Protein AF-D8M237-F1 (afdb_monomer_lite)

InterPro domains:
  IPR051292 Alpha-1,3-xylosyltransferase/Beta-1,3-glucuronyltransferase [PTHR12270] (54-197)

Sequence (224 aa):
MRLKLRDQFYNASHFSDSAIYCDGCDLPRGLKHVRTVQNYKNGLLIRKFVGNEEVEYTDTPWFPSNDQKFDVTAIATAFGYNRLFALRQFMYRYQGPIVLVIYATSTQEVHLVRYISTHFIPKRVTILFYLVSRYLKSSTVFPINRLRNLAIRNIRTTHFLILDMDLRLSLNTYKEVLSLPQFLYQSNRSAVILPVFFYKGKQILAHCSSTESCSYLYAMFNRL

pLDDT: mean 90.94, std 9.03, range [34.09, 98.69]

Foldseek 3Di:
DLVVLLCVLVPQFDDQPDPPAGAFDWDPPPPFADDADLDDDVQKDKWKDQWLDTDDDDLAFDADDPPFDAAEEEEEEEEALQLSSLRSQVCSQAVAAYEYEYEYESVRRVSVSVSSRTTGHHRSYMYMYTYGYPPDPCSPPDPVVVSRVVSNRPDPHNYYDYDYSLDRHHSCNRVVVSVDDPCQSVDPPHDDDDDGDDDPVVVLVVQDDDSSSSSSCVVVPVPD

Radius of gyration: 18.17 Å; chains: 1; bounding box: 51×41×48 Å

Secondary structure (DSSP, 8-state):
-HHHHHHHHH-----SS-SSS-TTPBPPTTS--PPP----GGGEEEEEEETTEEE----------TTPPP-EEEEEEEESSTTGGGHHHHHHH--S-EEEEEEEEGGGHHHHHHHHHHB---TTEEEEEEEE-TTSGGGGS--HHHHHHHHHHT--SSEEEEEETT----TTHHHHHHTS-HHHHS-TT-----------HHHHHTT-SSHHHHHHTHHHH---

Structure (mmCIF, N/CA/C/O backbone):
data_AF-D8M237-F1
#
_entry.id   AF-D8M237-F1
#
loop_
_atom_site.group_PDB
_atom_site.id
_atom_site.type_symbol
_atom_site.label_atom_id
_atom_site.label_alt_id
_atom_site.label_comp_id
_atom_site.label_asym_id
_atom_site.label_entity_id
_atom_site.label_seq_id
_atom_site.pdbx_PDB_ins_code
_atom_site.Cartn_x
_atom_site.Cartn_y
_atom_site.Cartn_z
_atom_site.occupancy
_atom_site.B_iso_or_equiv
_atom_site.auth_seq_id
_atom_site.auth_comp_id
_atom_site.auth_asym_id
_atom_site.auth_atom_id
_atom_site.pdbx_PDB_model_num
ATOM 1 N N . MET A 1 1 ? 26.934 -11.818 9.674 1.00 65.94 1 MET A N 1
ATOM 2 C CA . MET A 1 1 ? 26.056 -10.751 10.219 1.00 65.94 1 MET A CA 1
ATOM 3 C C . MET A 1 1 ? 25.026 -10.250 9.200 1.00 65.94 1 MET A C 1
ATOM 5 O O . MET A 1 1 ? 23.846 -10.407 9.468 1.00 65.94 1 MET A O 1
ATOM 9 N N . ARG A 1 2 ? 25.425 -9.721 8.027 1.00 71.81 2 ARG A N 1
ATOM 10 C CA . ARG A 1 2 ? 24.486 -9.207 6.998 1.00 71.81 2 ARG A CA 1
ATOM 11 C C . ARG A 1 2 ? 23.440 -10.224 6.509 1.00 71.81 2 ARG A C 1
ATOM 13 O O . ARG A 1 2 ? 22.270 -9.874 6.441 1.00 71.81 2 ARG A O 1
ATOM 20 N N . LEU A 1 3 ? 23.842 -11.471 6.237 1.00 75.62 3 LEU A N 1
ATOM 21 C CA . LEU A 1 3 ? 22.917 -12.549 5.842 1.00 75.62 3 LEU A CA 1
ATOM 22 C C . LEU A 1 3 ? 21.847 -12.799 6.914 1.00 75.62 3 LEU A C 1
ATOM 24 O O . LEU A 1 3 ? 20.666 -12.714 6.625 1.00 75.62 3 LEU A O 1
ATOM 28 N N . LYS A 1 4 ? 22.256 -12.930 8.181 1.00 82.25 4 LYS A N 1
ATOM 29 C CA . LYS A 1 4 ? 21.341 -13.119 9.317 1.00 82.25 4 LYS A CA 1
ATOM 30 C C . LYS A 1 4 ? 20.286 -12.009 9.443 1.00 82.25 4 LYS A C 1
ATOM 32 O O . LYS A 1 4 ? 19.143 -12.294 9.769 1.00 82.25 4 LYS A O 1
ATOM 37 N N . LEU A 1 5 ? 20.653 -10.750 9.199 1.00 83.38 5 LEU A N 1
ATOM 38 C CA . LEU A 1 5 ? 19.714 -9.618 9.257 1.00 83.38 5 LEU A CA 1
ATOM 39 C C . LEU A 1 5 ? 18.738 -9.617 8.085 1.00 83.38 5 LEU A C 1
ATOM 41 O O . LEU A 1 5 ? 17.565 -9.303 8.259 1.00 83.38 5 LEU A O 1
ATOM 45 N N . ARG A 1 6 ? 19.229 -9.970 6.894 1.00 86.06 6 ARG A N 1
ATOM 46 C CA . ARG A 1 6 ? 18.388 -10.186 5.718 1.00 86.06 6 ARG A CA 1
ATOM 47 C C . ARG A 1 6 ? 17.384 -11.306 5.985 1.00 86.06 6 ARG A C 1
ATOM 49 O O . ARG A 1 6 ? 16.203 -11.130 5.716 1.00 86.06 6 ARG A O 1
ATOM 56 N N . ASP A 1 7 ? 17.827 -12.412 6.569 1.00 85.38 7 ASP A N 1
ATOM 57 C CA . ASP A 1 7 ? 16.942 -13.527 6.902 1.00 85.38 7 ASP A CA 1
ATOM 58 C C . ASP A 1 7 ? 15.905 -13.103 7.947 1.00 85.38 7 ASP A C 1
ATOM 60 O O . ASP A 1 7 ? 14.719 -13.335 7.757 1.00 85.38 7 ASP A O 1
ATOM 64 N N . GLN A 1 8 ? 16.308 -12.379 8.998 1.00 85.19 8 GLN A N 1
ATOM 65 C CA . GLN A 1 8 ? 15.377 -11.801 9.980 1.00 85.19 8 GLN A CA 1
ATOM 66 C C . GLN A 1 8 ? 14.354 -10.853 9.345 1.00 85.19 8 GLN A C 1
ATOM 68 O O . GLN A 1 8 ? 13.190 -10.832 9.740 1.00 85.19 8 GLN A O 1
ATOM 73 N N . PHE A 1 9 ? 14.782 -10.068 8.361 1.00 87.69 9 PHE A N 1
ATOM 74 C CA . PHE A 1 9 ? 13.908 -9.173 7.625 1.00 87.69 9 PHE A CA 1
ATOM 75 C C . PHE A 1 9 ? 12.885 -9.928 6.774 1.00 87.69 9 PHE A C 1
ATOM 77 O O . PHE A 1 9 ? 11.730 -9.520 6.690 1.00 87.69 9 PHE A O 1
ATOM 84 N N . TYR A 1 10 ? 13.276 -11.023 6.135 1.00 86.75 10 TYR A N 1
ATOM 85 C CA . TYR A 1 10 ? 12.342 -11.795 5.323 1.00 86.75 10 TYR A CA 1
ATOM 86 C C . TYR A 1 10 ? 11.547 -12.815 6.136 1.00 86.75 10 TYR A C 1
ATOM 88 O O . TYR A 1 10 ? 10.484 -13.217 5.689 1.00 86.75 10 TYR A O 1
ATOM 96 N N . ASN A 1 11 ? 11.966 -13.170 7.349 1.00 87.44 11 ASN A N 1
ATOM 97 C CA . ASN A 1 11 ? 11.279 -14.143 8.202 1.00 87.44 11 ASN A CA 1
ATOM 98 C C . ASN A 1 11 ? 10.155 -13.531 9.065 1.00 87.44 11 ASN A C 1
ATOM 100 O O . ASN A 1 11 ? 9.944 -13.925 10.210 1.00 87.44 11 ASN A O 1
ATOM 104 N N . ALA A 1 12 ? 9.448 -12.534 8.533 1.00 87.06 12 ALA A N 1
ATOM 105 C CA . ALA A 1 12 ? 8.243 -11.989 9.146 1.00 87.06 12 ALA A CA 1
ATOM 106 C C . ALA A 1 12 ? 7.016 -12.720 8.604 1.00 87.06 12 ALA A C 1
ATOM 108 O O . ALA A 1 12 ? 6.799 -12.738 7.394 1.00 87.06 12 ALA A O 1
ATOM 109 N N . SER A 1 13 ? 6.211 -13.307 9.482 1.00 91.69 13 SER A N 1
ATOM 110 C CA . SER A 1 13 ? 5.054 -14.102 9.074 1.00 91.69 13 SER A CA 1
ATOM 111 C C . SER A 1 13 ? 3.841 -13.715 9.903 1.00 91.69 13 SER A C 1
ATOM 113 O O . SER A 1 13 ? 3.865 -13.773 11.129 1.00 91.69 13 SER A O 1
ATOM 115 N N . HIS A 1 14 ? 2.784 -13.310 9.213 1.00 94.44 14 HIS A N 1
ATOM 116 C CA . HIS A 1 14 ? 1.448 -13.125 9.759 1.00 94.44 14 HIS A CA 1
ATOM 117 C C . HIS A 1 14 ? 0.471 -13.806 8.805 1.00 94.44 14 HIS A C 1
ATOM 119 O O . HIS A 1 14 ? 0.728 -13.849 7.605 1.00 94.44 14 HIS A O 1
ATOM 125 N N . PHE A 1 15 ? -0.598 -14.374 9.341 1.00 95.62 15 PHE A N 1
ATOM 126 C CA . PHE A 1 15 ? -1.567 -15.175 8.605 1.00 95.62 15 PHE A CA 1
ATOM 127 C C . PHE A 1 15 ? -2.935 -14.555 8.856 1.00 95.62 15 PHE A C 1
ATOM 129 O O . PHE A 1 15 ? -3.508 -14.761 9.925 1.00 95.62 15 PHE A O 1
ATOM 136 N N . SER A 1 16 ? -3.400 -13.720 7.927 1.00 94.00 16 SER A N 1
ATOM 137 C CA . SER A 1 16 ? -4.625 -12.942 8.142 1.00 94.00 16 SER A CA 1
ATOM 138 C C . SER A 1 16 ? -5.887 -13.620 7.602 1.00 94.00 16 SER A C 1
ATOM 140 O O . SER A 1 16 ? -6.910 -13.621 8.281 1.00 94.00 16 SER A O 1
ATOM 142 N N . ASP A 1 17 ? -5.827 -14.227 6.416 1.00 92.25 17 ASP A N 1
ATOM 143 C CA . ASP A 1 17 ? -6.973 -14.863 5.744 1.00 92.25 17 ASP A CA 1
ATOM 144 C C . ASP A 1 17 ? -6.677 -16.277 5.202 1.00 92.25 17 ASP A C 1
ATOM 146 O O . ASP A 1 17 ? -7.536 -16.902 4.578 1.00 92.25 17 ASP A O 1
ATOM 150 N N . SER A 1 18 ? -5.482 -16.813 5.462 1.00 89.75 18 SER A N 1
ATOM 151 C CA . SER A 1 18 ? -5.077 -18.178 5.111 1.00 89.75 18 SER A CA 1
ATOM 152 C C . SER A 1 18 ? -4.294 -18.818 6.251 1.00 89.75 18 SER A C 1
ATOM 154 O O . SER A 1 18 ? -3.451 -18.169 6.855 1.00 89.75 18 SER A O 1
ATOM 156 N N . ALA A 1 19 ? -4.511 -20.110 6.503 1.00 87.81 19 ALA A N 1
ATOM 157 C CA . ALA A 1 19 ? -3.685 -20.899 7.422 1.00 87.81 19 ALA A CA 1
ATOM 158 C C . ALA A 1 19 ? -2.418 -21.480 6.758 1.00 87.81 19 ALA A C 1
ATOM 160 O O . ALA A 1 19 ? -1.579 -22.064 7.437 1.00 87.81 19 ALA A O 1
ATOM 161 N N . ILE A 1 20 ? -2.294 -21.358 5.431 1.00 91.38 20 ILE A N 1
ATOM 162 C CA . ILE A 1 20 ? -1.251 -22.023 4.633 1.00 91.38 20 ILE A CA 1
ATOM 163 C C . ILE A 1 20 ? -0.198 -21.016 4.175 1.00 91.38 20 ILE A C 1
ATOM 165 O O . ILE A 1 20 ? 1.000 -21.282 4.261 1.00 91.38 20 ILE A O 1
ATOM 169 N N . TYR A 1 21 ? -0.635 -19.851 3.694 1.00 93.69 21 TYR A N 1
ATOM 170 C CA . TYR A 1 21 ? 0.254 -18.833 3.148 1.00 93.69 21 TYR A CA 1
ATOM 171 C C . TYR A 1 21 ? 0.242 -17.592 4.032 1.00 93.69 21 TYR A C 1
ATOM 173 O O . TYR A 1 21 ? -0.811 -17.019 4.292 1.00 93.69 21 TYR A O 1
ATOM 181 N N . CYS A 1 22 ? 1.421 -17.174 4.489 1.00 95.25 22 CYS A N 1
ATOM 182 C CA . CYS A 1 22 ? 1.562 -15.925 5.222 1.00 95.25 22 CYS A CA 1
ATOM 183 C C . CYS A 1 22 ? 1.457 -14.711 4.295 1.00 95.25 22 CYS A C 1
ATOM 185 O O . CYS A 1 22 ? 1.824 -14.764 3.119 1.00 95.25 22 CYS A O 1
ATOM 187 N N . ASP A 1 23 ? 1.002 -13.593 4.850 1.00 96.25 23 ASP A N 1
ATOM 188 C CA . ASP A 1 23 ? 0.890 -12.304 4.181 1.00 96.25 23 ASP A CA 1
ATOM 189 C C . ASP A 1 23 ? 2.239 -11.902 3.550 1.00 96.25 23 ASP A C 1
ATOM 191 O O . ASP A 1 23 ? 3.241 -11.694 4.240 1.00 96.25 23 ASP A O 1
ATOM 195 N N . GLY A 1 24 ? 2.272 -11.769 2.224 1.00 94.88 24 GLY A N 1
ATOM 196 C CA . GLY A 1 24 ? 3.455 -11.385 1.450 1.00 94.88 24 GLY A CA 1
ATOM 197 C C . GLY A 1 24 ? 4.489 -12.482 1.250 1.00 94.88 24 GLY A C 1
ATOM 198 O O . GLY A 1 24 ? 5.606 -12.171 0.838 1.00 94.88 24 GLY A O 1
ATOM 199 N N . CYS A 1 25 ? 4.163 -13.733 1.562 1.00 95.00 25 CYS A N 1
ATOM 200 C CA . CYS A 1 25 ? 5.038 -14.875 1.327 1.00 95.00 25 CYS A CA 1
ATOM 201 C C . CYS A 1 25 ? 4.932 -15.385 -0.110 1.00 95.00 25 CYS A C 1
ATOM 203 O O . CYS A 1 25 ? 3.909 -15.199 -0.770 1.00 95.00 25 CYS A O 1
ATOM 205 N N . ASP A 1 26 ? 5.994 -16.035 -0.584 1.00 94.25 26 ASP A N 1
ATOM 206 C CA . ASP A 1 26 ? 6.026 -16.622 -1.919 1.00 94.25 26 ASP A CA 1
ATOM 207 C C . ASP A 1 26 ? 4.957 -17.713 -2.073 1.00 94.25 26 ASP A C 1
ATOM 209 O O . ASP A 1 26 ? 4.735 -18.540 -1.185 1.00 94.25 26 ASP A O 1
ATOM 213 N N . LEU A 1 27 ? 4.321 -17.730 -3.238 1.00 93.94 27 LEU A N 1
ATOM 214 C CA . LEU A 1 27 ? 3.407 -18.772 -3.677 1.00 93.94 27 LEU A CA 1
ATOM 215 C C . LEU A 1 27 ? 4.137 -19.773 -4.581 1.00 93.94 27 LEU A C 1
ATOM 217 O O . LEU A 1 27 ? 5.040 -19.389 -5.333 1.00 93.94 27 LEU A O 1
ATOM 221 N N . PRO A 1 28 ? 3.717 -21.052 -4.578 1.00 91.19 28 PRO A N 1
ATOM 222 C CA . PRO A 1 28 ? 4.161 -22.016 -5.574 1.00 91.19 28 PRO A CA 1
ATOM 223 C C . PRO A 1 28 ? 4.009 -21.488 -7.007 1.00 91.19 28 PRO A C 1
ATOM 225 O O . PRO A 1 28 ? 3.035 -20.813 -7.359 1.00 91.19 28 PRO A O 1
ATOM 228 N N . ARG A 1 29 ? 4.995 -21.804 -7.852 1.00 86.19 29 ARG A N 1
ATOM 229 C CA . ARG A 1 29 ? 5.011 -21.360 -9.251 1.00 86.19 29 ARG A CA 1
ATOM 230 C C . ARG A 1 29 ? 3.790 -21.898 -9.998 1.00 86.19 29 ARG A C 1
ATOM 232 O O . ARG A 1 29 ? 3.435 -23.060 -9.851 1.00 86.19 29 ARG A O 1
ATOM 239 N N . GLY A 1 30 ? 3.197 -21.057 -10.843 1.00 80.88 30 GLY A N 1
ATOM 240 C CA . GLY A 1 30 ? 2.101 -21.447 -11.735 1.00 80.88 30 GLY A CA 1
ATOM 241 C C . GLY A 1 30 ? 0.702 -21.404 -11.115 1.00 80.88 30 GLY A C 1
ATOM 242 O O . GLY A 1 30 ? -0.263 -21.566 -11.850 1.00 80.88 30 GLY A O 1
ATOM 243 N N . LEU A 1 31 ? 0.563 -21.117 -9.814 1.00 84.69 31 LEU A N 1
ATOM 244 C CA . LEU A 1 31 ? -0.755 -20.990 -9.176 1.00 84.69 31 LEU A CA 1
ATOM 245 C C . LEU A 1 31 ? -1.572 -19.801 -9.690 1.00 84.69 31 LEU A C 1
ATOM 247 O O . LEU A 1 31 ? -2.799 -19.828 -9.646 1.00 84.69 31 LEU A O 1
ATOM 251 N N . LYS A 1 32 ? -0.897 -18.729 -10.113 1.00 84.50 32 LYS A N 1
ATOM 252 C CA . LYS A 1 32 ? -1.522 -17.478 -10.547 1.00 84.50 32 LYS A CA 1
ATOM 253 C C . LYS A 1 32 ? -0.809 -16.953 -11.779 1.00 84.50 32 LYS A C 1
ATOM 255 O O . LYS A 1 32 ? 0.419 -17.009 -11.872 1.00 84.50 32 LYS A O 1
ATOM 260 N N . HIS A 1 33 ? -1.586 -16.417 -12.710 1.00 85.81 33 HIS A N 1
ATOM 261 C CA . HIS A 1 33 ? -1.060 -15.801 -13.917 1.00 85.81 33 HIS A CA 1
ATOM 262 C C . HIS A 1 33 ? -1.823 -14.515 -14.218 1.00 85.81 33 HIS A C 1
ATOM 264 O O . HIS A 1 33 ? -2.835 -14.515 -14.915 1.00 85.81 33 HIS A O 1
ATOM 270 N N . VAL A 1 34 ? -1.320 -13.408 -13.679 1.00 91.12 34 VAL A N 1
ATOM 271 C CA . VAL A 1 34 ? -1.772 -12.073 -14.064 1.00 91.12 34 VAL A CA 1
ATOM 272 C C . VAL A 1 34 ? -0.977 -11.658 -15.306 1.00 91.12 34 VAL A C 1
ATOM 274 O O . VAL A 1 34 ? 0.229 -11.894 -15.388 1.00 91.12 34 VAL A O 1
ATOM 277 N N . ARG A 1 35 ? -1.643 -11.068 -16.301 1.00 92.50 35 ARG A N 1
ATOM 278 C CA . ARG A 1 35 ? -1.002 -10.604 -17.543 1.00 92.50 35 ARG A CA 1
ATOM 279 C C . ARG A 1 35 ? -0.743 -9.103 -17.505 1.00 92.50 35 ARG A C 1
ATOM 281 O O . ARG A 1 35 ? -1.405 -8.367 -16.772 1.00 92.50 35 ARG A O 1
ATOM 288 N N . THR A 1 36 ? 0.236 -8.660 -18.284 1.00 91.69 36 THR A N 1
ATOM 289 C CA . THR A 1 36 ? 0.487 -7.236 -18.531 1.00 91.69 36 THR A CA 1
ATOM 290 C C . THR A 1 36 ? -0.465 -6.700 -19.597 1.00 91.69 36 THR A C 1
ATOM 292 O O . THR A 1 36 ? -0.916 -7.442 -20.472 1.00 91.69 36 THR A O 1
ATOM 295 N N . VAL A 1 37 ? -0.750 -5.404 -19.542 1.00 89.31 37 VAL A N 1
ATOM 296 C CA . VAL A 1 37 ? -1.540 -4.679 -20.536 1.00 89.31 37 VAL A CA 1
ATOM 297 C C . VAL A 1 37 ? -0.611 -3.670 -21.198 1.00 89.31 37 VAL A C 1
ATOM 299 O O . VAL A 1 37 ? -0.219 -2.698 -20.586 1.00 89.31 37 VAL A O 1
ATOM 302 N N . GLN A 1 38 ? -0.210 -3.855 -22.453 1.00 71.06 38 GLN A N 1
ATOM 303 C CA . GLN A 1 38 ? 0.803 -2.950 -23.027 1.00 71.06 38 GLN A CA 1
ATOM 304 C C . GLN A 1 38 ? 0.230 -1.637 -23.589 1.00 71.06 38 GLN A C 1
ATOM 306 O O . GLN A 1 38 ? 0.955 -0.649 -23.700 1.00 71.06 38 GLN A O 1
ATOM 311 N N . ASN A 1 39 ? -1.072 -1.594 -23.894 1.00 81.44 39 ASN A N 1
ATOM 312 C CA . ASN A 1 39 ? -1.716 -0.459 -24.558 1.00 81.44 39 ASN A CA 1
ATOM 313 C C . ASN A 1 39 ? -2.699 0.258 -23.623 1.00 81.44 39 ASN A C 1
ATOM 315 O O . ASN A 1 39 ? -3.848 -0.152 -23.470 1.00 81.44 39 ASN A O 1
ATOM 319 N N . TYR A 1 40 ? -2.248 1.353 -23.007 1.00 89.25 40 TYR A N 1
ATOM 320 C CA . TYR A 1 40 ? -3.075 2.175 -22.119 1.00 89.25 40 TYR A CA 1
ATOM 321 C C . TYR A 1 40 ? -3.884 3.195 -22.919 1.00 89.25 40 TYR A C 1
ATOM 323 O O . TYR A 1 40 ? -3.315 4.090 -23.550 1.00 89.25 40 TYR A O 1
ATOM 331 N N . LYS A 1 41 ? -5.216 3.108 -22.861 1.00 83.31 41 LYS A N 1
ATOM 332 C CA . LYS A 1 41 ? -6.106 4.118 -23.449 1.00 83.31 41 LYS A CA 1
ATOM 333 C C . LYS A 1 41 ? -5.793 5.486 -22.826 1.00 83.31 41 LYS A C 1
ATOM 335 O O . LYS A 1 41 ? -5.737 5.612 -21.608 1.00 83.31 41 LYS A O 1
ATOM 340 N N . ASN A 1 42 ? -5.536 6.503 -23.651 1.00 86.38 42 ASN A N 1
ATOM 341 C CA . ASN A 1 42 ? -5.105 7.845 -23.215 1.00 86.38 42 ASN A CA 1
ATOM 342 C C . ASN A 1 42 ? -3.794 7.871 -22.393 1.00 86.38 42 ASN A C 1
ATOM 344 O O . ASN A 1 42 ? -3.502 8.851 -21.710 1.00 86.38 42 ASN A O 1
ATOM 348 N N . GLY A 1 43 ? -2.994 6.800 -22.449 1.00 91.75 43 GLY A N 1
ATOM 349 C CA . GLY A 1 43 ? -1.699 6.692 -21.780 1.00 91.75 43 GLY A CA 1
ATOM 350 C C . GLY A 1 43 ? -1.745 6.530 -20.253 1.00 91.75 43 GLY A C 1
ATOM 351 O O . GLY A 1 43 ? -0.693 6.629 -19.621 1.00 91.75 43 GLY A O 1
ATOM 352 N N . LEU A 1 44 ? -2.910 6.239 -19.667 1.00 93.31 44 LEU A N 1
ATOM 353 C CA . LEU A 1 44 ? -3.076 5.896 -18.250 1.00 93.31 44 LEU A CA 1
ATOM 354 C C . LEU A 1 44 ? -3.905 4.614 -18.117 1.00 93.31 44 LEU A C 1
ATOM 356 O O . LEU A 1 44 ? -4.947 4.479 -18.752 1.00 93.31 44 LEU A O 1
ATOM 360 N N . LEU A 1 45 ? -3.471 3.703 -17.253 1.00 95.38 45 LEU A N 1
ATOM 361 C CA . LEU A 1 45 ? -4.238 2.535 -16.836 1.00 95.38 45 LEU A CA 1
ATOM 362 C C . LEU A 1 45 ? -4.228 2.446 -15.309 1.00 95.38 45 LEU A C 1
ATOM 364 O O . LEU A 1 45 ? -3.168 2.510 -14.689 1.00 95.38 45 LEU A O 1
ATOM 368 N N . ILE A 1 46 ? -5.405 2.278 -14.708 1.00 96.38 46 ILE A N 1
ATOM 369 C CA . ILE A 1 46 ? -5.535 1.959 -13.286 1.00 96.38 46 ILE A CA 1
ATOM 370 C C . ILE A 1 46 ? -6.028 0.522 -13.171 1.00 96.38 46 ILE A C 1
ATOM 372 O O . ILE A 1 46 ? -7.080 0.189 -13.711 1.00 96.38 46 ILE A O 1
ATOM 376 N N . ARG A 1 47 ? -5.264 -0.317 -12.472 1.00 97.19 47 ARG A N 1
ATOM 377 C CA . ARG A 1 47 ? -5.647 -1.698 -12.144 1.00 97.19 47 ARG A CA 1
ATOM 378 C C . ARG A 1 47 ? -5.831 -1.805 -10.644 1.00 97.19 47 ARG A C 1
ATOM 380 O O . ARG A 1 47 ? -5.031 -1.231 -9.903 1.00 97.19 47 ARG A O 1
ATOM 387 N N . LYS A 1 48 ? -6.855 -2.521 -10.193 1.00 98.19 48 LYS A N 1
ATOM 388 C CA . LYS A 1 48 ? -7.160 -2.689 -8.772 1.00 98.19 48 LYS A CA 1
ATOM 389 C C . LYS A 1 48 ? -7.122 -4.166 -8.413 1.00 98.19 48 LYS A C 1
ATOM 391 O O . LYS A 1 48 ? -7.729 -4.989 -9.084 1.00 98.19 48 LYS A O 1
ATOM 396 N N . PHE A 1 49 ? -6.437 -4.473 -7.324 1.00 98.25 49 PHE A N 1
ATOM 397 C CA . PHE A 1 49 ? -6.352 -5.806 -6.753 1.00 98.25 49 PHE A CA 1
ATOM 398 C C . PHE A 1 49 ? -6.860 -5.754 -5.319 1.00 98.25 49 PHE A C 1
ATOM 400 O O . PHE A 1 49 ? -6.446 -4.875 -4.561 1.00 98.25 49 PHE A O 1
ATOM 407 N N . VAL A 1 50 ? -7.750 -6.669 -4.950 1.00 97.88 50 VAL A N 1
ATOM 408 C CA . VAL A 1 50 ? -8.171 -6.891 -3.560 1.00 97.88 50 VAL A CA 1
ATOM 409 C C . VAL A 1 50 ? -7.691 -8.282 -3.180 1.00 97.88 50 VAL A C 1
ATOM 411 O O . VAL A 1 50 ? -8.110 -9.281 -3.764 1.00 97.88 50 VAL A O 1
ATOM 414 N N . GLY A 1 51 ? -6.730 -8.349 -2.263 1.00 96.50 51 GLY A N 1
ATOM 415 C CA . GLY A 1 51 ? -5.898 -9.536 -2.137 1.00 96.50 51 GLY A CA 1
ATOM 416 C C . GLY A 1 51 ? -5.186 -9.851 -3.455 1.00 96.50 51 GLY A C 1
ATOM 417 O O . GLY A 1 51 ? -4.611 -8.975 -4.103 1.00 96.50 51 GLY A O 1
ATOM 418 N N . ASN A 1 52 ? -5.231 -11.114 -3.868 1.00 94.44 52 ASN A N 1
ATOM 419 C CA . ASN A 1 52 ? -4.681 -11.560 -5.149 1.00 94.44 52 ASN A CA 1
ATOM 420 C C . ASN A 1 52 ? -5.677 -11.523 -6.320 1.00 94.44 52 ASN A C 1
ATOM 422 O O . ASN A 1 52 ? -5.330 -11.994 -7.404 1.00 94.44 52 ASN A O 1
ATOM 426 N N . GLU A 1 53 ? -6.891 -11.017 -6.121 1.00 95.81 53 GLU A N 1
ATOM 427 C CA . GLU A 1 53 ? -7.913 -10.957 -7.165 1.00 95.81 53 GLU A CA 1
ATOM 428 C C . GLU A 1 53 ? -7.894 -9.585 -7.837 1.00 95.81 53 GLU A C 1
ATOM 430 O O . GLU A 1 53 ? -7.954 -8.554 -7.165 1.00 95.81 53 GLU A O 1
ATOM 435 N N . GLU A 1 54 ? -7.793 -9.567 -9.167 1.00 97.25 54 GLU A N 1
ATOM 436 C CA . GLU A 1 54 ? -7.993 -8.347 -9.946 1.00 97.25 54 GLU A CA 1
ATOM 437 C C . GLU A 1 54 ? -9.488 -8.050 -10.026 1.00 97.25 54 GLU A C 1
ATOM 439 O O . GLU A 1 54 ? -10.280 -8.901 -10.428 1.00 97.25 54 GLU A O 1
ATOM 444 N N . VAL A 1 55 ? -9.867 -6.838 -9.640 1.00 96.69 55 VAL A N 1
ATOM 445 C CA . VAL A 1 55 ? -11.251 -6.365 -9.653 1.00 96.69 55 VAL A CA 1
ATOM 446 C C . VAL A 1 55 ? -11.347 -5.098 -10.489 1.00 96.69 55 VAL A C 1
ATOM 448 O O . VAL A 1 55 ? -10.371 -4.358 -10.647 1.00 96.69 55 VAL A O 1
ATOM 451 N N . GLU A 1 56 ? -12.536 -4.822 -11.014 1.00 95.38 56 GLU A N 1
ATOM 452 C CA . GLU A 1 56 ? -12.769 -3.598 -11.772 1.00 95.38 56 GLU A CA 1
ATOM 453 C C . GLU A 1 56 ? -12.504 -2.354 -10.906 1.00 95.38 56 GLU A C 1
ATOM 455 O O . GLU A 1 56 ? -12.923 -2.257 -9.746 1.00 95.38 56 GLU A O 1
ATOM 460 N N . TYR A 1 57 ? -11.778 -1.388 -11.472 1.00 94.81 57 TYR A N 1
ATOM 461 C CA . TYR A 1 57 ? -11.610 -0.079 -10.857 1.00 94.81 57 TYR A CA 1
ATOM 462 C C . TYR A 1 57 ? -12.735 0.855 -11.301 1.00 94.81 57 TYR A C 1
ATOM 464 O O . TYR A 1 57 ? -12.871 1.171 -12.479 1.00 94.81 57 TYR A O 1
ATOM 472 N N . THR A 1 58 ? -13.470 1.369 -10.321 1.00 93.12 58 THR A N 1
ATOM 473 C CA . THR A 1 58 ? -14.459 2.434 -10.491 1.00 93.12 58 THR A CA 1
ATOM 474 C C . THR A 1 58 ? -14.032 3.654 -9.680 1.00 93.12 58 THR A C 1
ATOM 476 O O . THR A 1 58 ? -13.624 3.501 -8.526 1.00 93.12 58 THR A O 1
ATOM 479 N N . ASP A 1 59 ? -14.197 4.866 -10.215 1.00 89.38 59 ASP A N 1
ATOM 480 C CA . ASP A 1 59 ? -13.904 6.115 -9.485 1.00 89.38 59 ASP A CA 1
ATOM 481 C C . ASP A 1 59 ? -15.051 6.566 -8.559 1.00 89.38 59 ASP A C 1
ATOM 483 O O . ASP A 1 59 ? -15.262 7.751 -8.307 1.00 89.38 59 ASP A O 1
ATOM 487 N N . THR A 1 60 ? -15.818 5.606 -8.044 1.00 89.69 60 THR A N 1
ATOM 488 C CA . THR A 1 60 ? -16.916 5.867 -7.116 1.00 89.69 60 THR A CA 1
ATOM 489 C C . THR A 1 60 ? -16.371 5.873 -5.686 1.00 89.69 60 THR A C 1
ATOM 491 O O . THR A 1 60 ? -15.909 4.828 -5.209 1.00 89.69 60 THR A O 1
ATOM 494 N N . PRO A 1 61 ? -16.391 7.023 -4.983 1.00 86.38 61 PRO A N 1
ATOM 495 C CA . PRO A 1 61 ? -15.980 7.072 -3.589 1.00 86.38 61 PRO A CA 1
ATOM 496 C C . PRO A 1 61 ? -16.956 6.267 -2.730 1.00 86.38 61 PRO A C 1
ATOM 498 O O . PRO A 1 61 ? -18.157 6.225 -2.991 1.00 86.38 61 PRO A O 1
ATOM 501 N N . TRP A 1 62 ? -16.428 5.643 -1.684 1.00 93.12 62 TRP A N 1
ATOM 502 C CA . TRP A 1 62 ? -17.232 5.018 -0.642 1.00 93.12 62 TRP A CA 1
ATOM 503 C C . TRP A 1 62 ? -17.147 5.866 0.617 1.00 93.12 62 TRP A C 1
ATOM 505 O O . TRP A 1 62 ? -16.068 6.347 0.967 1.00 93.12 62 TRP A O 1
ATOM 515 N N . PHE A 1 63 ? -18.278 6.010 1.294 1.00 92.19 63 PHE A N 1
ATOM 516 C CA . PHE A 1 63 ? -18.370 6.680 2.579 1.00 92.19 63 PHE A CA 1
ATOM 517 C C . PHE A 1 63 ? -18.935 5.691 3.603 1.00 92.19 63 PHE A C 1
ATOM 519 O O . PHE A 1 63 ? -19.865 4.953 3.264 1.00 92.19 63 PHE A O 1
ATOM 526 N N . PRO A 1 64 ? -18.378 5.643 4.824 1.00 93.25 64 PRO A N 1
ATOM 527 C CA . PRO A 1 64 ? -18.903 4.794 5.884 1.00 93.25 64 PRO A CA 1
ATOM 528 C C . PRO A 1 64 ? -20.318 5.234 6.270 1.00 93.25 64 PRO A C 1
ATOM 530 O O . PRO A 1 64 ? -20.625 6.427 6.275 1.00 93.25 64 PRO A O 1
ATOM 533 N N . SER A 1 65 ? -21.170 4.276 6.626 1.00 92.69 65 SER A N 1
ATOM 534 C CA . SER A 1 65 ? -22.438 4.566 7.291 1.00 92.69 65 SER A CA 1
ATOM 535 C C . SER A 1 65 ? -22.200 5.013 8.740 1.00 92.69 65 SER A C 1
ATOM 537 O O . SER A 1 65 ? -21.128 4.793 9.307 1.00 92.69 65 SER A O 1
ATOM 539 N N . ASN A 1 66 ? -23.200 5.642 9.363 1.00 86.75 66 ASN A N 1
ATOM 540 C CA . ASN A 1 66 ? -23.081 6.151 10.737 1.00 86.75 66 ASN A CA 1
ATOM 541 C C . ASN A 1 66 ? -22.886 5.037 11.785 1.00 86.75 66 ASN A C 1
ATOM 543 O O . ASN A 1 66 ? -22.345 5.294 12.856 1.00 86.75 66 ASN A O 1
ATOM 547 N N . ASP A 1 67 ? -23.325 3.815 11.486 1.00 91.38 67 ASP A N 1
ATOM 548 C CA . ASP A 1 67 ? -23.186 2.615 12.318 1.00 91.38 67 ASP A CA 1
ATOM 549 C C . ASP A 1 67 ? -21.891 1.829 12.041 1.00 91.38 67 ASP A C 1
ATOM 551 O O . ASP A 1 67 ? -21.595 0.854 12.735 1.00 91.38 67 ASP A O 1
ATOM 555 N N . GLN A 1 68 ? -21.090 2.254 11.056 1.00 93.75 68 GLN A N 1
ATOM 556 C CA . GLN A 1 68 ? -19.826 1.605 10.737 1.00 93.75 68 GLN A CA 1
ATOM 557 C C . GLN A 1 68 ? -18.891 1.644 11.952 1.00 93.75 68 GLN A C 1
ATOM 559 O O . GLN A 1 68 ? -18.542 2.704 12.477 1.00 93.75 68 GLN A O 1
ATOM 564 N N . LYS A 1 69 ? -18.419 0.466 12.369 1.00 95.25 69 LYS A N 1
ATOM 565 C CA . LYS A 1 69 ? -17.465 0.338 13.474 1.00 95.25 69 LYS A CA 1
ATOM 566 C C . LYS A 1 69 ? -16.184 1.134 13.189 1.00 95.25 69 LYS A C 1
ATOM 568 O O . LYS A 1 69 ? -15.674 1.129 12.066 1.00 95.25 69 LYS A O 1
ATOM 573 N N . PHE A 1 70 ? -15.649 1.789 14.224 1.00 96.56 70 PHE A N 1
ATOM 574 C CA . PHE A 1 70 ? -14.356 2.465 14.151 1.00 96.56 70 PHE A CA 1
ATOM 575 C C . PHE A 1 70 ? -13.263 1.487 13.708 1.00 96.56 70 PHE A C 1
ATOM 577 O O . PHE A 1 70 ? -13.064 0.443 14.328 1.00 96.56 70 PHE A O 1
ATOM 584 N N . ASP A 1 71 ? -12.586 1.838 12.621 1.00 97.81 71 ASP A N 1
ATOM 585 C CA . ASP A 1 71 ? -11.448 1.109 12.085 1.00 97.81 71 ASP A CA 1
ATOM 586 C C . ASP A 1 71 ? -10.628 2.063 11.212 1.00 97.81 71 ASP A C 1
ATOM 588 O O . ASP A 1 71 ? -11.132 3.089 10.729 1.00 97.81 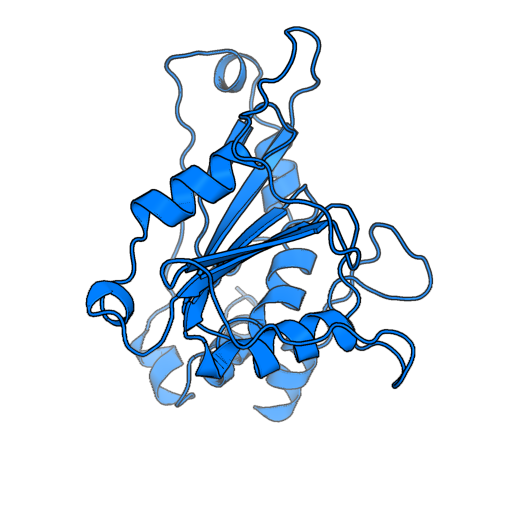71 ASP A O 1
ATOM 592 N N . VAL A 1 72 ? -9.359 1.731 11.007 1.00 98.19 72 VAL A N 1
ATOM 593 C CA . VAL A 1 72 ? -8.400 2.595 10.327 1.00 98.19 72 VAL A CA 1
ATOM 594 C C . VAL A 1 72 ? -7.683 1.808 9.242 1.00 98.19 72 VAL A C 1
ATOM 596 O O . VAL A 1 72 ? -7.066 0.782 9.510 1.00 98.19 72 VAL A O 1
ATOM 599 N N . THR A 1 73 ? -7.743 2.311 8.010 1.00 98.62 73 THR A N 1
ATOM 600 C CA . THR A 1 73 ? -6.968 1.769 6.889 1.00 98.62 73 THR A CA 1
ATOM 601 C C . THR A 1 73 ? -5.620 2.478 6.808 1.00 98.62 73 THR A C 1
ATOM 603 O O . THR A 1 73 ? -5.571 3.704 6.685 1.00 98.62 73 THR A O 1
ATOM 606 N N . ALA A 1 74 ? -4.515 1.735 6.799 1.00 98.50 74 ALA A N 1
ATOM 607 C CA . ALA A 1 74 ? -3.225 2.294 6.410 1.00 98.50 74 ALA A CA 1
ATOM 608 C C . ALA A 1 74 ? -3.225 2.569 4.905 1.00 98.50 74 ALA A C 1
ATOM 610 O O . ALA A 1 74 ? -3.419 1.655 4.103 1.00 98.50 74 ALA A O 1
ATOM 611 N N . ILE A 1 75 ? -2.964 3.812 4.511 1.00 98.44 75 ILE A N 1
ATOM 612 C CA . ILE A 1 75 ? -2.765 4.161 3.107 1.00 98.44 75 ILE A CA 1
ATOM 613 C C . ILE A 1 75 ? -1.296 4.462 2.855 1.00 98.44 75 ILE A C 1
ATOM 615 O O . ILE A 1 75 ? -0.668 5.199 3.614 1.00 98.44 75 ILE A O 1
ATOM 619 N N . ALA A 1 76 ? -0.753 3.911 1.776 1.00 97.75 76 ALA A N 1
ATOM 620 C CA . ALA A 1 76 ? 0.622 4.151 1.370 1.00 97.75 76 ALA A CA 1
ATOM 621 C C . ALA A 1 76 ? 0.730 4.312 -0.144 1.00 97.75 76 ALA A C 1
ATOM 623 O O . ALA A 1 76 ? -0.084 3.805 -0.920 1.00 97.75 76 ALA A O 1
ATOM 624 N N . THR A 1 77 ? 1.770 5.019 -0.571 1.00 97.31 77 THR A N 1
ATOM 625 C CA . THR A 1 77 ? 2.094 5.206 -1.985 1.00 97.31 77 THR A CA 1
ATOM 626 C C . THR A 1 77 ? 3.531 4.791 -2.249 1.00 97.31 77 THR A C 1
ATOM 628 O O . THR A 1 77 ? 4.416 5.123 -1.460 1.00 97.31 77 THR A O 1
ATOM 631 N N . ALA A 1 78 ? 3.781 4.124 -3.371 1.00 95.31 78 ALA A N 1
ATOM 632 C CA . ALA A 1 78 ? 5.120 3.724 -3.789 1.00 95.31 78 ALA A CA 1
ATOM 633 C C . ALA A 1 78 ? 5.398 4.132 -5.241 1.00 95.31 78 ALA A C 1
ATOM 635 O O . ALA A 1 78 ? 4.490 4.179 -6.073 1.00 95.31 78 ALA A O 1
ATOM 636 N N . PHE A 1 79 ? 6.669 4.404 -5.541 1.00 93.25 79 PHE A N 1
ATOM 637 C CA . PHE A 1 79 ? 7.156 4.620 -6.900 1.00 93.25 79 PHE A CA 1
ATOM 638 C C . PHE A 1 79 ? 7.897 3.375 -7.402 1.00 93.25 79 PHE A C 1
ATOM 640 O O . PHE A 1 79 ? 8.896 2.948 -6.816 1.00 93.25 79 PHE A O 1
ATOM 647 N N . GLY A 1 80 ? 7.421 2.821 -8.512 1.00 92.56 80 GLY A N 1
ATOM 648 C CA . GLY A 1 80 ? 7.953 1.629 -9.155 1.00 92.56 80 GLY A CA 1
ATOM 649 C C . GLY A 1 80 ? 7.858 0.367 -8.296 1.00 92.56 80 GLY A C 1
ATOM 650 O O . GLY A 1 80 ? 7.208 0.316 -7.254 1.00 92.56 80 GLY A O 1
ATOM 651 N N . TYR A 1 81 ? 8.545 -0.683 -8.744 1.00 93.56 81 TYR A N 1
ATOM 652 C CA . TYR A 1 81 ? 8.538 -1.994 -8.084 1.00 93.56 81 TYR A CA 1
ATOM 653 C C . TYR A 1 81 ? 9.583 -2.121 -6.961 1.00 93.56 81 TYR A C 1
ATOM 655 O O . TYR A 1 81 ? 9.499 -3.028 -6.135 1.00 93.56 81 TYR A O 1
ATOM 663 N N . ASN A 1 82 ? 10.550 -1.200 -6.885 1.00 91.62 82 ASN A N 1
ATOM 664 C CA . ASN A 1 82 ? 11.704 -1.272 -5.978 1.00 91.62 82 ASN A CA 1
ATOM 665 C C . ASN A 1 82 ? 11.355 -1.165 -4.487 1.00 91.62 82 ASN A C 1
ATOM 667 O O . ASN A 1 82 ? 12.258 -1.243 -3.662 1.00 91.62 82 ASN A O 1
ATOM 671 N N . ARG A 1 83 ? 10.089 -0.937 -4.120 1.00 91.25 83 ARG A N 1
ATOM 672 C CA . ARG A 1 83 ? 9.613 -0.926 -2.724 1.00 91.25 83 ARG A CA 1
ATOM 673 C C . ARG A 1 83 ? 8.835 -2.172 -2.323 1.00 91.25 83 ARG A C 1
ATOM 675 O O . ARG A 1 83 ? 8.565 -2.368 -1.143 1.00 91.25 83 ARG A O 1
ATOM 682 N N . LEU A 1 84 ? 8.537 -3.059 -3.272 1.00 93.88 84 LEU A N 1
ATOM 683 C CA . LEU A 1 84 ? 7.783 -4.283 -2.999 1.00 93.88 84 LEU A CA 1
ATOM 684 C C . LEU A 1 84 ? 8.523 -5.249 -2.064 1.00 93.88 84 LEU A C 1
ATOM 686 O O . LEU A 1 84 ? 7.875 -5.987 -1.328 1.00 93.88 84 LEU A O 1
ATOM 690 N N . PHE A 1 85 ? 9.860 -5.179 -1.998 1.00 91.88 85 PHE A N 1
ATOM 691 C CA . PHE A 1 85 ? 10.650 -5.948 -1.026 1.00 91.88 85 PHE A CA 1
ATOM 692 C C . PHE A 1 85 ? 10.228 -5.671 0.431 1.00 91.88 85 PHE A C 1
ATOM 694 O O . PHE A 1 85 ? 10.362 -6.535 1.295 1.00 91.88 85 PHE A O 1
ATOM 701 N N . ALA A 1 86 ? 9.710 -4.471 0.720 1.00 92.06 86 ALA A N 1
ATOM 702 C CA . ALA A 1 86 ? 9.293 -4.068 2.058 1.00 92.06 86 ALA A CA 1
ATOM 703 C C . ALA A 1 86 ? 7.832 -4.426 2.373 1.00 92.06 86 ALA A C 1
ATOM 705 O O . ALA A 1 86 ? 7.448 -4.376 3.542 1.00 92.06 86 ALA A O 1
ATOM 706 N N . LEU A 1 87 ? 7.022 -4.818 1.381 1.00 94.50 87 LEU A N 1
ATOM 707 C CA . LEU A 1 87 ? 5.579 -4.997 1.568 1.00 94.50 87 LEU A CA 1
ATOM 708 C C . LEU A 1 87 ? 5.243 -6.107 2.560 1.00 94.50 87 LEU A C 1
ATOM 710 O O . LEU A 1 87 ? 4.393 -5.899 3.420 1.00 94.50 87 LEU A O 1
ATOM 714 N N . ARG A 1 88 ? 5.965 -7.231 2.531 1.00 94.25 88 ARG A N 1
ATOM 715 C CA . ARG A 1 88 ? 5.812 -8.302 3.532 1.00 94.25 88 ARG A CA 1
ATOM 716 C C . ARG A 1 88 ? 5.973 -7.779 4.961 1.00 94.25 88 ARG A C 1
ATOM 718 O O . ARG A 1 88 ? 5.178 -8.081 5.842 1.00 94.25 88 ARG A O 1
ATOM 725 N N . GLN A 1 89 ? 6.978 -6.939 5.186 1.00 93.06 89 GLN A N 1
ATOM 726 C CA . GLN A 1 89 ? 7.224 -6.329 6.490 1.00 93.06 89 GLN A CA 1
ATOM 727 C C . GLN A 1 89 ? 6.176 -5.279 6.866 1.00 93.06 89 GLN A C 1
ATOM 729 O O . GLN A 1 89 ? 5.801 -5.193 8.033 1.00 93.06 89 GLN A O 1
ATOM 734 N N . PHE A 1 90 ? 5.700 -4.498 5.896 1.00 95.00 90 PHE A N 1
ATOM 735 C CA . PHE A 1 90 ? 4.624 -3.536 6.110 1.00 95.00 90 PHE A CA 1
ATOM 736 C C . PHE A 1 90 ? 3.334 -4.252 6.541 1.00 95.00 90 PHE A C 1
ATOM 738 O O . PHE A 1 90 ? 2.758 -3.909 7.571 1.00 95.00 90 PHE A O 1
ATOM 745 N N . MET A 1 91 ? 2.950 -5.315 5.825 1.00 95.69 91 MET A N 1
ATOM 746 C CA . MET A 1 91 ? 1.795 -6.158 6.156 1.00 95.69 91 MET A CA 1
ATOM 747 C C . MET A 1 91 ? 1.952 -6.847 7.515 1.00 95.69 91 MET A C 1
ATOM 749 O O . MET A 1 91 ? 1.005 -6.872 8.292 1.00 95.69 91 MET A O 1
ATOM 753 N N . TYR A 1 92 ? 3.140 -7.358 7.842 1.00 95.19 92 TYR A N 1
ATOM 754 C CA . TYR A 1 92 ? 3.399 -7.976 9.145 1.00 95.19 92 TYR A CA 1
ATOM 755 C C . TYR A 1 92 ? 3.212 -7.002 10.321 1.00 95.19 92 TYR A C 1
ATOM 757 O O . TYR A 1 92 ? 2.715 -7.388 11.378 1.00 95.19 92 TYR A O 1
ATOM 765 N N . ARG A 1 93 ? 3.617 -5.737 10.148 1.00 94.38 93 ARG A N 1
ATOM 766 C CA . ARG A 1 93 ? 3.603 -4.722 11.216 1.00 94.38 93 ARG A CA 1
ATOM 767 C C . ARG A 1 93 ? 2.276 -3.983 11.327 1.00 94.38 93 ARG A C 1
ATOM 769 O O . ARG A 1 93 ? 1.896 -3.594 12.426 1.00 94.38 93 ARG A O 1
ATOM 776 N N . TYR A 1 94 ? 1.570 -3.799 10.215 1.00 97.19 94 TYR A N 1
ATOM 777 C CA . TYR A 1 94 ? 0.223 -3.242 10.205 1.00 97.19 94 TYR A CA 1
ATOM 778 C C . TYR A 1 94 ? -0.794 -4.341 9.917 1.00 97.19 94 TYR A C 1
ATOM 780 O O . TYR A 1 94 ? -0.987 -4.726 8.766 1.00 97.19 94 TYR A O 1
ATOM 788 N N . GLN A 1 95 ? -1.446 -4.845 10.963 1.00 96.50 95 GLN A N 1
ATOM 789 C CA . GLN A 1 95 ? -2.394 -5.962 10.856 1.00 96.50 95 GLN A CA 1
ATOM 790 C C . GLN A 1 95 ? -3.794 -5.539 10.373 1.00 96.50 95 GLN A C 1
ATOM 792 O O . GLN A 1 95 ? -4.585 -6.394 9.990 1.00 96.50 95 GLN A O 1
ATOM 797 N N . GLY A 1 96 ? -4.088 -4.235 10.339 1.00 97.69 96 GLY A N 1
ATOM 798 C CA . GLY A 1 96 ? -5.353 -3.699 9.833 1.00 97.69 96 GLY A CA 1
ATOM 799 C C . GLY A 1 96 ? -5.473 -3.688 8.305 1.00 97.69 96 GLY A C 1
ATOM 800 O O . GLY A 1 96 ? -4.592 -4.194 7.600 1.00 97.69 96 GLY A O 1
ATOM 801 N N . PRO A 1 97 ? -6.546 -3.090 7.763 1.00 98.44 97 PRO A N 1
ATOM 802 C CA . PRO A 1 97 ? -6.716 -2.911 6.324 1.00 98.44 97 PRO A CA 1
ATOM 803 C C . PRO A 1 97 ? -5.635 -2.010 5.714 1.00 98.44 97 PRO A C 1
ATOM 805 O O . PRO A 1 97 ? -5.201 -1.034 6.327 1.00 98.44 97 PRO A O 1
ATOM 808 N N . ILE A 1 98 ? -5.198 -2.313 4.491 1.00 98.69 98 ILE A N 1
ATOM 809 C CA . ILE A 1 98 ? -4.152 -1.559 3.785 1.00 98.69 98 ILE A CA 1
ATOM 810 C C . ILE A 1 98 ? -4.637 -1.194 2.385 1.00 98.69 98 ILE A C 1
ATOM 812 O O . ILE A 1 98 ? -5.138 -2.049 1.658 1.00 98.69 98 ILE A O 1
ATOM 816 N N . VAL A 1 99 ? -4.410 0.051 1.969 1.00 98.69 99 VAL A N 1
ATOM 817 C CA . VAL A 1 99 ? -4.506 0.466 0.566 1.00 98.69 99 VAL A CA 1
ATOM 818 C C . VAL A 1 99 ? -3.145 0.974 0.102 1.00 98.69 99 VAL A C 1
ATOM 820 O O . VAL A 1 99 ? -2.656 2.004 0.565 1.00 98.69 99 VAL A O 1
ATOM 823 N N . LEU A 1 100 ? -2.535 0.262 -0.842 1.00 98.50 100 LEU A N 1
ATOM 824 C CA . LEU A 1 100 ? -1.269 0.636 -1.462 1.00 98.50 100 LEU A CA 1
ATOM 825 C C . LEU A 1 100 ? -1.507 1.106 -2.897 1.00 98.50 100 LEU A C 1
ATOM 827 O O . LEU A 1 100 ? -2.024 0.357 -3.720 1.00 98.50 100 LEU A O 1
ATOM 831 N N . VAL A 1 101 ? -1.066 2.316 -3.229 1.00 98.38 101 VAL A N 1
ATOM 832 C CA . VAL A 1 101 ? -1.056 2.807 -4.614 1.00 98.38 101 VAL A CA 1
ATOM 833 C C . VAL A 1 101 ? 0.373 2.808 -5.141 1.00 98.38 101 VAL A C 1
ATOM 835 O O . VAL A 1 101 ? 1.239 3.512 -4.622 1.00 98.38 101 VAL A O 1
ATOM 838 N N . ILE A 1 102 ? 0.625 2.041 -6.196 1.00 97.69 102 ILE A N 1
ATOM 839 C CA . ILE A 1 102 ? 1.931 1.956 -6.847 1.00 97.69 102 ILE A CA 1
ATOM 840 C C . ILE A 1 102 ? 1.869 2.721 -8.159 1.00 97.69 102 ILE A C 1
ATOM 842 O O . ILE A 1 102 ? 1.182 2.316 -9.094 1.00 97.69 102 ILE A O 1
ATOM 846 N N . TYR A 1 103 ? 2.611 3.817 -8.238 1.00 97.00 103 TYR A N 1
ATOM 847 C CA . TYR A 1 103 ? 2.856 4.502 -9.499 1.00 97.00 103 TYR A CA 1
ATOM 848 C C . TYR A 1 103 ? 3.977 3.800 -10.247 1.00 97.00 103 TYR A C 1
ATOM 850 O O . TYR A 1 103 ? 5.055 3.609 -9.685 1.00 97.00 103 TYR A O 1
ATOM 858 N N . ALA A 1 104 ? 3.769 3.468 -11.513 1.00 95.31 104 ALA A N 1
ATOM 859 C CA . ALA A 1 104 ? 4.816 2.883 -12.338 1.00 95.31 104 ALA A CA 1
ATOM 860 C C . ALA A 1 104 ? 4.628 3.244 -13.812 1.00 95.31 104 ALA A C 1
ATOM 862 O O . ALA A 1 104 ? 3.531 3.577 -14.261 1.00 95.31 104 ALA A O 1
ATOM 863 N N . THR A 1 105 ? 5.710 3.181 -14.583 1.00 93.94 105 THR A N 1
ATOM 864 C CA . THR A 1 105 ? 5.630 3.318 -16.041 1.00 93.94 105 THR A CA 1
ATOM 865 C C . THR A 1 105 ? 5.224 1.996 -16.689 1.00 93.94 105 THR A C 1
ATOM 867 O O . THR A 1 105 ? 5.395 0.928 -16.097 1.00 93.94 105 THR A O 1
ATOM 870 N N . SER A 1 106 ? 4.770 2.038 -17.946 1.00 93.06 106 SER A N 1
ATOM 871 C CA . SER A 1 106 ? 4.413 0.827 -18.704 1.00 93.06 106 SER A CA 1
ATOM 872 C C . SER A 1 106 ? 5.516 -0.235 -18.749 1.00 93.06 106 SER A C 1
ATOM 874 O O . SER A 1 106 ? 5.247 -1.431 -18.720 1.00 93.06 106 SER A O 1
ATOM 876 N N . THR A 1 107 ? 6.782 0.183 -18.735 1.00 92.75 107 THR A N 1
ATOM 877 C CA . THR A 1 107 ? 7.943 -0.722 -18.714 1.00 92.75 107 THR A CA 1
ATOM 878 C C . THR A 1 107 ? 8.083 -1.513 -17.413 1.00 92.75 107 THR A C 1
ATOM 880 O O . THR A 1 107 ? 8.757 -2.536 -17.392 1.00 92.75 107 THR A O 1
ATOM 883 N N . GLN A 1 108 ? 7.491 -1.036 -16.319 1.00 94.94 108 GLN A N 1
ATOM 884 C CA . GLN A 1 108 ? 7.614 -1.636 -14.991 1.00 94.94 108 GLN A CA 1
ATOM 885 C C . GLN A 1 108 ? 6.437 -2.551 -14.633 1.00 94.94 108 GLN A C 1
ATOM 887 O O . GLN A 1 108 ? 6.540 -3.304 -13.664 1.00 94.94 108 GLN A O 1
ATOM 892 N N . GLU A 1 109 ? 5.346 -2.533 -15.406 1.00 95.50 109 GLU A N 1
ATOM 893 C CA . GLU A 1 109 ? 4.140 -3.322 -15.128 1.00 95.50 109 GLU A CA 1
ATOM 894 C C . GLU A 1 109 ? 4.444 -4.815 -14.958 1.00 95.50 109 GLU A C 1
ATOM 896 O O . GLU A 1 109 ? 3.918 -5.453 -14.047 1.00 95.50 109 GLU A O 1
ATOM 901 N N . VAL A 1 110 ? 5.351 -5.359 -15.776 1.00 95.31 110 VAL A N 1
ATOM 902 C CA . VAL A 1 110 ? 5.767 -6.767 -15.707 1.00 95.31 110 VAL A CA 1
ATOM 903 C C . VAL A 1 110 ? 6.281 -7.162 -14.321 1.00 95.31 110 VAL A C 1
ATOM 905 O O . VAL A 1 110 ? 6.000 -8.262 -13.850 1.00 95.31 110 VAL A O 1
ATOM 908 N N . HIS A 1 111 ? 6.985 -6.264 -13.627 1.00 96.38 111 HIS A N 1
ATOM 909 C CA . HIS A 1 111 ? 7.503 -6.533 -12.287 1.00 96.38 111 HIS A CA 1
ATOM 910 C C . HIS A 1 111 ? 6.393 -6.508 -11.234 1.00 96.38 111 HIS A C 1
ATOM 912 O O . HIS A 1 111 ? 6.404 -7.333 -10.321 1.00 96.38 111 HIS A O 1
ATOM 918 N N . LEU A 1 112 ? 5.418 -5.608 -11.381 1.00 96.56 112 LEU A N 1
ATOM 919 C CA . LEU A 1 112 ? 4.281 -5.508 -10.464 1.00 96.56 112 LEU A CA 1
ATOM 920 C C . LEU A 1 112 ? 3.351 -6.720 -10.595 1.00 96.56 112 LEU A C 1
ATOM 922 O O . LEU A 1 112 ? 3.013 -7.368 -9.607 1.00 96.56 112 LEU A O 1
ATOM 926 N N . VAL A 1 113 ? 3.005 -7.073 -11.832 1.00 95.56 113 VAL A N 1
ATOM 927 C CA . VAL A 1 113 ? 2.191 -8.246 -12.171 1.00 95.56 113 VAL A CA 1
ATOM 928 C C . VAL A 1 113 ? 2.860 -9.544 -11.723 1.00 95.56 113 VAL A C 1
ATOM 930 O O . VAL A 1 113 ? 2.198 -10.424 -11.165 1.00 95.56 113 VAL A O 1
ATOM 933 N N . ARG A 1 114 ? 4.183 -9.656 -11.910 1.00 95.56 114 ARG A N 1
ATOM 934 C CA . ARG A 1 114 ? 4.956 -10.787 -11.391 1.00 95.56 114 ARG A CA 1
ATOM 935 C C . ARG A 1 114 ? 4.838 -10.873 -9.876 1.00 95.56 114 ARG A C 1
ATOM 937 O O . ARG A 1 114 ? 4.576 -11.958 -9.377 1.00 95.56 114 ARG A O 1
ATOM 944 N N . TYR A 1 115 ? 4.976 -9.758 -9.160 1.00 95.94 115 TYR A N 1
ATOM 945 C CA . TYR A 1 115 ? 4.866 -9.757 -7.704 1.00 95.94 115 TYR A CA 1
ATOM 946 C C . TYR A 1 115 ? 3.497 -10.263 -7.227 1.00 95.94 115 TYR A C 1
ATOM 948 O O . TYR A 1 115 ? 3.456 -11.162 -6.390 1.00 95.94 115 TYR A O 1
ATOM 956 N N . ILE A 1 116 ? 2.396 -9.775 -7.813 1.00 96.25 116 ILE A N 1
ATOM 957 C CA . ILE A 1 116 ? 1.032 -10.256 -7.507 1.00 96.25 116 ILE A CA 1
ATOM 958 C C . ILE A 1 116 ? 0.863 -11.743 -7.835 1.00 96.25 116 ILE A C 1
ATOM 960 O O . ILE A 1 116 ? 0.174 -12.461 -7.113 1.00 96.25 116 ILE A O 1
ATOM 964 N N . SER A 1 117 ? 1.496 -12.217 -8.910 1.00 95.25 117 SER A N 1
ATOM 965 C CA . SER A 1 117 ? 1.403 -13.619 -9.334 1.00 95.25 117 SER A CA 1
ATOM 966 C C . SER A 1 117 ? 2.228 -14.567 -8.458 1.00 95.25 117 SER A C 1
ATOM 968 O O . SER A 1 117 ? 1.914 -15.752 -8.391 1.00 95.25 117 SER A O 1
ATOM 970 N N . THR A 1 118 ? 3.285 -14.077 -7.803 1.00 95.69 118 THR A N 1
ATOM 971 C CA . THR A 1 118 ? 4.214 -14.922 -7.034 1.00 95.69 118 THR A CA 1
ATOM 972 C C . THR A 1 118 ? 4.115 -14.757 -5.526 1.00 95.69 118 THR A C 1
ATOM 974 O O . THR A 1 118 ? 4.782 -15.513 -4.837 1.00 95.69 118 THR A O 1
ATOM 977 N N . HIS A 1 119 ? 3.327 -13.817 -5.001 1.00 96.00 119 HIS A N 1
ATOM 978 C CA . HIS A 1 119 ? 3.183 -13.609 -3.557 1.00 96.00 119 HIS A CA 1
ATOM 979 C C . HIS A 1 119 ? 1.729 -13.714 -3.119 1.00 96.00 119 HIS A C 1
ATOM 981 O O . HIS A 1 119 ? 0.806 -13.360 -3.856 1.00 96.00 119 HIS A O 1
ATOM 987 N N . PHE A 1 120 ? 1.522 -14.171 -1.892 1.00 96.69 120 PHE A N 1
ATOM 988 C CA . PHE A 1 120 ? 0.218 -14.175 -1.255 1.00 96.69 120 PHE A CA 1
ATOM 989 C C . PHE A 1 120 ? -0.120 -12.772 -0.747 1.00 96.69 120 PHE A C 1
ATOM 991 O O . PHE A 1 120 ? 0.579 -12.232 0.107 1.00 96.69 120 PHE A O 1
ATOM 998 N N . ILE A 1 121 ? -1.174 -12.170 -1.288 1.00 97.38 121 ILE A N 1
ATOM 999 C CA . ILE A 1 121 ? -1.689 -10.866 -0.873 1.00 97.38 121 ILE A CA 1
ATOM 1000 C C . ILE A 1 121 ? -3.057 -11.116 -0.236 1.00 97.38 121 ILE A C 1
ATOM 1002 O O . ILE A 1 121 ? -3.960 -11.583 -0.938 1.00 97.38 121 ILE A O 1
ATOM 1006 N N . PRO A 1 122 ? -3.224 -10.834 1.064 1.00 97.69 122 PRO A N 1
ATOM 1007 C CA . PRO A 1 122 ? -4.465 -11.129 1.767 1.00 97.69 122 PRO A CA 1
ATOM 1008 C C . PRO A 1 122 ? -5.574 -10.134 1.408 1.00 97.69 122 PRO A C 1
ATOM 1010 O O . PRO A 1 122 ? -5.303 -8.986 1.042 1.00 97.69 122 PRO A O 1
ATOM 1013 N N . LYS A 1 123 ? -6.839 -10.522 1.591 1.00 97.50 123 LYS A N 1
ATOM 1014 C CA . LYS A 1 123 ? -8.035 -9.713 1.2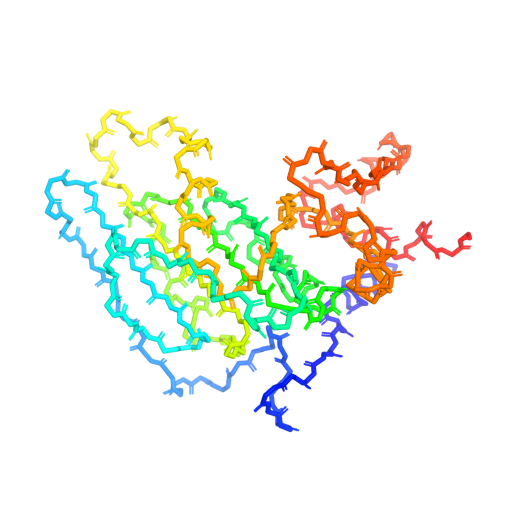70 1.00 97.50 123 LYS A CA 1
ATOM 1015 C C . LYS A 1 123 ? -8.095 -8.361 1.985 1.00 97.50 123 LYS A C 1
ATOM 1017 O O . LYS A 1 123 ? -8.712 -7.431 1.474 1.00 97.50 123 LYS A O 1
ATOM 1022 N N . ARG A 1 124 ? -7.432 -8.222 3.138 1.00 97.88 124 ARG A N 1
ATOM 1023 C CA . ARG A 1 124 ? -7.310 -6.939 3.859 1.00 97.88 124 ARG A CA 1
ATOM 1024 C C . ARG A 1 124 ? -6.429 -5.911 3.134 1.00 97.88 124 ARG A C 1
ATOM 1026 O O . ARG A 1 124 ? -6.369 -4.761 3.559 1.00 97.88 124 ARG A O 1
ATOM 1033 N N . VAL A 1 125 ? -5.716 -6.311 2.079 1.00 98.56 125 VAL A N 1
ATOM 1034 C CA . VAL A 1 125 ? -4.811 -5.455 1.309 1.00 98.56 125 VAL A CA 1
ATOM 1035 C C . VAL A 1 125 ? -5.420 -5.186 -0.061 1.00 98.56 125 VAL A C 1
ATOM 1037 O O . VAL A 1 125 ? -5.644 -6.096 -0.855 1.00 98.56 125 VAL A O 1
ATOM 1040 N N . THR A 1 126 ? -5.649 -3.912 -0.359 1.00 98.56 126 THR A N 1
ATOM 1041 C CA . THR A 1 126 ? -5.990 -3.432 -1.696 1.00 98.56 126 THR A CA 1
ATOM 1042 C C . THR A 1 126 ? -4.757 -2.799 -2.328 1.00 98.56 126 THR A C 1
ATOM 1044 O O . THR A 1 126 ? -4.150 -1.903 -1.743 1.00 98.56 126 THR A O 1
ATOM 1047 N N . ILE A 1 127 ? -4.388 -3.229 -3.532 1.00 98.56 127 ILE A N 1
ATOM 1048 C CA . ILE A 1 127 ? -3.273 -2.655 -4.290 1.00 98.56 127 ILE A CA 1
ATOM 1049 C C . ILE A 1 127 ? -3.819 -2.042 -5.574 1.00 98.56 127 ILE A C 1
ATOM 1051 O O . ILE A 1 127 ? -4.489 -2.714 -6.352 1.00 98.56 127 ILE A O 1
ATOM 1055 N N . LEU A 1 128 ? -3.520 -0.768 -5.815 1.00 98.50 128 LEU A N 1
ATOM 1056 C CA . LEU A 1 128 ? -3.817 -0.105 -7.078 1.00 98.50 128 LEU A CA 1
ATOM 1057 C C . LEU A 1 128 ? -2.528 0.140 -7.848 1.00 98.50 128 LEU A C 1
ATOM 1059 O O . LEU A 1 128 ? -1.606 0.780 -7.342 1.00 98.50 128 LEU A O 1
ATOM 1063 N N . PHE A 1 129 ? -2.475 -0.321 -9.091 1.00 97.81 129 PHE A N 1
ATOM 1064 C CA . PHE A 1 129 ? -1.431 0.082 -10.023 1.00 97.81 129 PHE A CA 1
ATOM 1065 C C . PHE A 1 129 ? -1.904 1.318 -10.770 1.00 97.81 129 PHE A C 1
ATOM 1067 O O . PHE A 1 129 ? -2.904 1.263 -11.479 1.00 97.81 129 PHE A O 1
ATOM 1074 N N . TYR A 1 130 ? -1.179 2.419 -10.618 1.00 96.94 130 TYR A N 1
ATOM 1075 C CA . TYR A 1 130 ? -1.347 3.636 -11.398 1.00 96.94 130 TYR A CA 1
ATOM 1076 C C . TYR A 1 130 ? -0.268 3.645 -12.485 1.00 96.94 130 TYR A C 1
ATOM 1078 O O . TYR A 1 130 ? 0.875 4.046 -12.248 1.00 96.94 130 TYR A O 1
ATOM 1086 N N . LEU A 1 131 ? -0.616 3.126 -13.661 1.00 95.75 131 LEU A N 1
ATOM 1087 C CA . LEU A 1 131 ? 0.318 2.844 -14.746 1.00 95.75 131 LEU A CA 1
ATOM 1088 C C . LEU A 1 131 ? 0.267 3.942 -15.802 1.00 95.75 131 LEU A C 1
ATOM 1090 O O . LEU A 1 131 ? -0.760 4.154 -16.442 1.00 95.75 131 LEU A O 1
ATOM 1094 N N . VAL A 1 132 ? 1.388 4.627 -16.011 1.00 94.75 132 VAL A N 1
ATOM 1095 C CA . VAL A 1 132 ? 1.503 5.693 -17.014 1.00 94.75 132 VAL A CA 1
ATOM 1096 C C . VAL A 1 132 ? 2.337 5.207 -18.193 1.00 94.75 132 VAL A C 1
ATOM 1098 O O . VAL A 1 132 ? 3.380 4.572 -18.028 1.00 94.75 132 VAL A O 1
ATOM 1101 N N . SER A 1 133 ? 1.898 5.515 -19.410 1.00 93.31 133 SER A N 1
ATOM 1102 C CA . SER A 1 133 ? 2.682 5.237 -20.610 1.00 93.31 133 SER A CA 1
ATOM 1103 C C . SER A 1 133 ? 4.018 5.972 -20.540 1.00 93.31 133 SER A C 1
ATOM 1105 O O . SER A 1 133 ? 4.058 7.183 -20.316 1.00 93.31 133 SER A O 1
ATOM 1107 N N . ARG A 1 134 ? 5.118 5.253 -20.795 1.00 89.81 134 ARG A N 1
ATOM 1108 C CA . ARG A 1 134 ? 6.479 5.821 -20.831 1.00 89.81 134 ARG A CA 1
ATOM 1109 C C . ARG A 1 134 ? 6.645 6.988 -21.817 1.00 89.81 134 ARG A C 1
ATOM 1111 O O . ARG A 1 134 ? 7.626 7.712 -21.729 1.00 89.81 134 ARG A O 1
ATOM 1118 N N . TYR A 1 135 ? 5.732 7.124 -22.780 1.00 88.19 135 TYR A N 1
ATOM 1119 C CA . TYR A 1 135 ? 5.788 8.138 -23.834 1.00 88.19 135 TYR A CA 1
ATOM 1120 C C . TYR A 1 135 ? 5.096 9.451 -23.446 1.00 88.19 135 TYR A C 1
ATOM 1122 O O . TYR A 1 135 ? 5.268 10.459 -24.128 1.00 88.19 135 TYR A O 1
ATOM 1130 N N . LEU A 1 136 ? 4.319 9.473 -22.358 1.00 86.44 136 LEU A N 1
ATOM 1131 C CA . LEU A 1 136 ? 3.709 10.708 -21.875 1.00 86.44 136 LEU A CA 1
ATOM 1132 C C . LEU A 1 136 ? 4.726 11.545 -21.099 1.00 86.44 136 LEU A C 1
ATOM 1134 O O . LEU A 1 136 ? 5.444 11.021 -20.251 1.00 86.44 136 LEU A O 1
ATOM 1138 N N . LYS A 1 137 ? 4.712 12.871 -21.293 1.00 80.94 137 LYS A N 1
ATOM 1139 C CA . LYS A 1 137 ? 5.512 13.804 -20.475 1.00 80.94 137 LYS A CA 1
ATOM 1140 C C . LYS A 1 137 ? 5.197 13.689 -18.981 1.00 80.94 137 LYS A C 1
ATOM 1142 O O . LYS A 1 137 ? 6.088 13.841 -18.160 1.00 80.94 137 LYS A O 1
ATOM 1147 N N . SER A 1 138 ? 3.951 13.370 -18.629 1.00 76.69 138 SER A N 1
ATOM 1148 C CA . SER A 1 138 ? 3.542 13.147 -17.239 1.00 76.69 138 SER A CA 1
ATOM 1149 C C . SER A 1 138 ? 4.234 11.951 -16.581 1.00 76.69 138 SER A C 1
ATOM 1151 O O . SER A 1 138 ? 4.230 11.878 -15.359 1.00 76.69 138 SER A O 1
ATOM 1153 N N . SER A 1 139 ? 4.862 11.049 -17.348 1.00 79.25 139 SER A N 1
ATOM 1154 C CA . SER A 1 139 ? 5.556 9.878 -16.801 1.00 79.25 139 SER A CA 1
ATOM 1155 C C . SER A 1 139 ? 6.732 10.235 -15.880 1.00 79.25 139 SER A C 1
ATOM 1157 O O . SER A 1 139 ? 7.065 9.441 -14.998 1.00 79.25 139 SER A O 1
ATOM 1159 N N . THR A 1 140 ? 7.316 11.430 -16.033 1.00 78.19 140 THR A N 1
ATOM 1160 C CA . THR A 1 140 ? 8.443 11.920 -15.220 1.00 78.19 140 THR A CA 1
ATOM 1161 C C . THR A 1 140 ? 8.012 12.610 -13.925 1.00 78.19 140 THR A C 1
ATOM 1163 O O . THR A 1 140 ? 8.852 12.868 -13.065 1.00 78.19 140 THR A O 1
ATOM 1166 N N . VAL A 1 141 ? 6.717 12.897 -13.756 1.00 85.62 141 VAL A N 1
ATOM 1167 C CA . VAL A 1 141 ? 6.175 13.571 -12.573 1.00 85.62 141 VAL A CA 1
ATOM 1168 C C . VAL A 1 141 ? 5.477 12.543 -11.696 1.00 85.62 141 VAL A C 1
ATOM 1170 O O . VAL A 1 141 ? 4.516 11.918 -12.126 1.00 85.62 141 VAL A O 1
ATOM 1173 N N . PHE A 1 142 ? 5.922 12.393 -10.448 1.00 88.88 142 PHE A N 1
ATOM 1174 C CA . PHE A 1 142 ? 5.269 11.530 -9.462 1.00 88.88 142 PHE A CA 1
ATOM 1175 C C . PHE A 1 142 ? 4.127 12.292 -8.758 1.00 88.88 142 PHE A C 1
ATOM 1177 O O . PHE A 1 142 ? 4.397 13.156 -7.918 1.00 88.88 142 PHE A O 1
ATOM 1184 N N . PRO A 1 143 ? 2.842 12.020 -9.072 1.00 93.06 143 PRO A N 1
ATOM 1185 C CA . PRO A 1 143 ? 1.732 12.872 -8.659 1.00 93.06 143 PRO A CA 1
ATOM 1186 C C . PRO A 1 143 ? 1.226 12.488 -7.260 1.00 93.06 143 PRO A C 1
ATOM 1188 O O . PRO A 1 143 ? 0.081 12.068 -7.095 1.00 93.06 143 PRO A O 1
ATOM 1191 N N . ILE A 1 144 ? 2.078 12.626 -6.242 1.00 93.81 144 ILE A N 1
ATOM 1192 C CA . ILE A 1 144 ? 1.863 12.079 -4.891 1.00 93.81 144 ILE A CA 1
ATOM 1193 C C . ILE A 1 144 ? 0.478 12.388 -4.296 1.00 93.81 144 ILE A C 1
ATOM 1195 O O . ILE A 1 144 ? -0.191 11.485 -3.798 1.00 93.81 144 ILE A O 1
ATOM 1199 N N . ASN A 1 145 ? -0.013 13.625 -4.410 1.00 95.44 145 ASN A N 1
ATOM 1200 C CA . ASN A 1 145 ? -1.322 14.008 -3.865 1.00 95.44 145 ASN A CA 1
ATOM 1201 C C . ASN A 1 145 ? -2.480 13.302 -4.582 1.00 95.44 145 ASN A C 1
ATOM 1203 O O . ASN A 1 145 ? -3.450 12.895 -3.947 1.00 95.44 145 ASN A O 1
ATOM 1207 N N . ARG A 1 146 ? -2.362 13.083 -5.897 1.00 95.81 146 ARG A N 1
ATOM 1208 C CA . ARG A 1 146 ? -3.358 12.327 -6.665 1.00 95.81 146 ARG A CA 1
ATOM 1209 C C . ARG A 1 146 ? -3.378 10.860 -6.242 1.00 95.81 146 ARG A C 1
ATOM 1211 O O . ARG A 1 146 ? -4.454 10.288 -6.111 1.00 95.81 146 ARG A O 1
ATOM 1218 N N . LEU A 1 147 ? -2.209 10.275 -5.986 1.00 97.25 147 LEU A N 1
ATOM 1219 C CA . LEU A 1 147 ? -2.090 8.888 -5.528 1.00 97.25 147 LEU A CA 1
ATOM 1220 C C . LEU A 1 147 ? -2.645 8.710 -4.110 1.00 97.25 147 LEU A C 1
ATOM 1222 O O . LEU A 1 147 ? -3.364 7.749 -3.860 1.00 97.25 147 LEU A O 1
ATOM 1226 N N . ARG A 1 148 ? -2.390 9.664 -3.204 1.00 97.12 148 ARG A N 1
ATOM 1227 C CA . ARG A 1 148 ? -2.994 9.676 -1.861 1.00 97.12 148 ARG A CA 1
ATOM 1228 C C . ARG A 1 148 ? -4.515 9.773 -1.936 1.00 97.12 148 ARG A C 1
ATOM 1230 O O . ARG A 1 148 ? -5.200 8.969 -1.316 1.00 97.12 148 ARG A O 1
ATOM 1237 N N . ASN A 1 149 ? -5.048 10.676 -2.760 1.00 97.06 149 ASN A N 1
ATOM 1238 C CA . ASN A 1 149 ? -6.493 10.792 -2.973 1.00 97.06 149 ASN A CA 1
ATOM 1239 C C . ASN A 1 149 ? -7.103 9.508 -3.559 1.00 97.06 149 ASN A C 1
ATOM 1241 O O . ASN A 1 149 ? -8.213 9.135 -3.182 1.00 97.06 149 ASN A O 1
ATOM 1245 N N . LEU A 1 150 ? -6.387 8.824 -4.459 1.00 97.62 150 LEU A N 1
ATOM 1246 C CA . LEU A 1 150 ? -6.804 7.528 -4.998 1.00 97.62 150 LEU A CA 1
ATOM 1247 C C . LEU A 1 150 ? -6.830 6.444 -3.910 1.00 97.62 150 LEU A C 1
ATOM 1249 O O . LEU A 1 150 ? -7.767 5.647 -3.871 1.00 97.62 150 LEU A O 1
ATOM 1253 N N . ALA A 1 151 ? -5.843 6.436 -3.011 1.00 98.00 151 ALA A N 1
ATOM 1254 C CA . ALA A 1 151 ? -5.811 5.514 -1.882 1.00 98.00 151 ALA A CA 1
ATOM 1255 C C . ALA A 1 151 ? -6.983 5.767 -0.917 1.00 98.00 151 ALA A C 1
ATOM 1257 O O . ALA A 1 151 ? -7.710 4.834 -0.587 1.00 98.00 151 ALA A O 1
ATOM 1258 N N . ILE A 1 152 ? -7.225 7.033 -0.549 1.00 97.38 152 ILE A N 1
ATOM 1259 C CA . ILE A 1 152 ? -8.336 7.446 0.330 1.00 97.38 152 ILE A CA 1
ATOM 1260 C C . ILE A 1 152 ?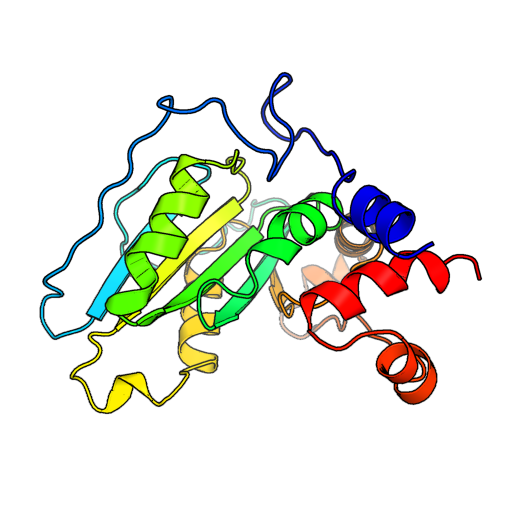 -9.685 7.006 -0.252 1.00 97.38 152 ILE A C 1
ATOM 1262 O O . ILE A 1 152 ? -10.496 6.425 0.458 1.00 97.38 152 ILE A O 1
ATOM 1266 N N . ARG A 1 153 ? -9.917 7.191 -1.559 1.00 96.81 153 ARG A N 1
ATOM 1267 C CA . ARG A 1 153 ? -11.160 6.751 -2.230 1.00 96.81 153 ARG A CA 1
ATOM 1268 C C . ARG A 1 153 ? -11.401 5.234 -2.172 1.00 96.81 153 ARG A C 1
ATOM 1270 O O . ARG A 1 153 ? -12.533 4.783 -2.349 1.00 96.81 153 ARG A O 1
ATOM 1277 N N . ASN A 1 154 ? -10.351 4.443 -1.949 1.00 97.44 154 ASN A N 1
ATOM 1278 C CA . ASN A 1 154 ? -10.409 2.981 -1.930 1.00 97.44 154 ASN A CA 1
ATOM 1279 C C . ASN A 1 154 ? -10.415 2.372 -0.523 1.00 97.44 154 ASN A C 1
ATOM 1281 O O . ASN A 1 154 ? -10.454 1.147 -0.418 1.00 97.44 154 ASN A O 1
ATOM 1285 N N . ILE A 1 155 ? -10.430 3.177 0.545 1.00 97.31 155 ILE A N 1
ATOM 1286 C CA . ILE A 1 155 ? -10.609 2.640 1.900 1.00 97.31 155 ILE A CA 1
ATOM 1287 C C . ILE A 1 155 ? -12.036 2.105 2.085 1.00 97.31 155 ILE A C 1
ATOM 1289 O O . ILE A 1 155 ? -12.972 2.515 1.391 1.00 97.31 155 ILE A O 1
ATOM 1293 N N . ARG A 1 156 ? -12.197 1.176 3.030 1.00 96.50 156 ARG A N 1
ATOM 1294 C CA . ARG A 1 156 ? -13.494 0.606 3.444 1.00 96.50 156 ARG A CA 1
ATOM 1295 C C . ARG A 1 156 ? -13.664 0.631 4.968 1.00 96.50 156 ARG A C 1
ATOM 1297 O O . ARG A 1 156 ? -14.317 -0.225 5.552 1.00 96.50 156 ARG A O 1
ATOM 1304 N N . THR A 1 157 ? -13.043 1.623 5.601 1.00 97.38 157 THR A N 1
ATOM 1305 C CA . THR A 1 157 ? -13.052 1.874 7.047 1.00 97.38 157 THR A CA 1
ATOM 1306 C C . THR A 1 157 ? -13.443 3.321 7.326 1.00 97.38 157 THR A C 1
ATOM 1308 O O . THR A 1 157 ? -13.420 4.158 6.425 1.00 97.38 157 THR A O 1
ATOM 1311 N N . THR A 1 158 ? -13.769 3.643 8.577 1.00 96.75 158 THR A N 1
ATOM 1312 C CA . THR A 1 158 ? -14.190 5.003 8.950 1.00 96.75 158 THR A CA 1
ATOM 1313 C C . THR A 1 158 ? -13.068 6.033 8.843 1.00 96.75 158 THR A C 1
ATOM 1315 O O . THR A 1 158 ? -13.330 7.181 8.495 1.00 96.75 158 THR A O 1
ATOM 1318 N N . HIS A 1 159 ? -11.824 5.628 9.108 1.00 97.31 159 HIS A N 1
ATOM 1319 C CA . HIS A 1 159 ? -10.659 6.512 9.092 1.00 97.31 159 HIS A CA 1
ATOM 1320 C C . HIS A 1 159 ? -9.521 5.932 8.252 1.00 97.31 159 HIS A C 1
ATOM 1322 O O . HIS A 1 159 ? -9.518 4.753 7.889 1.00 97.31 159 HIS A O 1
ATOM 1328 N N . PHE A 1 160 ? -8.516 6.760 7.977 1.00 97.69 160 PHE A N 1
ATOM 1329 C CA . PHE A 1 160 ? -7.279 6.342 7.331 1.00 97.69 160 PHE A CA 1
ATOM 1330 C C . PHE A 1 160 ? -6.057 6.905 8.055 1.00 97.69 160 PHE A C 1
ATOM 1332 O O . PHE A 1 160 ? -6.110 7.972 8.664 1.00 97.69 160 PHE A O 1
ATOM 1339 N N . LEU A 1 161 ? -4.941 6.191 7.947 1.00 97.69 161 LEU A N 1
ATOM 1340 C CA . LEU A 1 161 ? -3.633 6.610 8.433 1.00 97.69 161 LEU A CA 1
ATOM 1341 C C . LEU A 1 161 ? -2.679 6.699 7.243 1.00 97.69 161 LEU A C 1
ATOM 1343 O O . LEU A 1 161 ? -2.407 5.694 6.588 1.00 97.69 161 LEU A O 1
ATOM 1347 N N . ILE A 1 162 ? -2.182 7.902 6.951 1.00 97.06 162 ILE A N 1
ATOM 1348 C CA . ILE A 1 162 ? -1.234 8.120 5.852 1.00 97.06 162 ILE A CA 1
ATOM 1349 C C . ILE A 1 162 ? 0.159 7.688 6.298 1.00 97.06 162 ILE A C 1
ATOM 1351 O O . ILE A 1 162 ? 0.691 8.231 7.263 1.00 97.06 162 ILE A O 1
ATOM 1355 N N . LEU A 1 163 ? 0.753 6.741 5.576 1.00 95.88 163 LEU A N 1
ATOM 1356 C CA . LEU A 1 163 ? 2.071 6.184 5.861 1.00 95.88 163 LEU A CA 1
ATOM 1357 C C . LEU A 1 163 ? 2.936 6.157 4.600 1.00 95.88 163 LEU A C 1
ATOM 1359 O O . LEU A 1 163 ? 2.439 5.982 3.487 1.00 95.88 163 LEU A O 1
ATOM 1363 N N . ASP A 1 164 ? 4.251 6.259 4.781 1.00 90.38 164 ASP A N 1
ATOM 1364 C CA . ASP A 1 164 ? 5.195 5.943 3.713 1.00 90.38 164 ASP A CA 1
ATOM 1365 C C . ASP A 1 164 ? 5.516 4.442 3.719 1.00 90.38 164 ASP A C 1
ATOM 1367 O O . ASP A 1 164 ? 5.667 3.813 4.768 1.00 90.38 164 ASP A O 1
ATOM 1371 N N . MET A 1 165 ? 5.666 3.868 2.524 1.00 88.69 165 MET A N 1
ATOM 1372 C CA . MET A 1 165 ? 5.933 2.437 2.321 1.00 88.69 165 MET A CA 1
ATOM 1373 C C . MET A 1 165 ? 7.254 1.963 2.958 1.00 88.69 165 MET A C 1
ATOM 1375 O O . MET A 1 165 ? 7.417 0.789 3.288 1.00 88.69 165 MET A O 1
ATOM 1379 N N . ASP A 1 166 ? 8.196 2.890 3.136 1.00 86.38 166 ASP A N 1
ATOM 1380 C CA . ASP A 1 166 ? 9.527 2.622 3.684 1.00 86.38 166 ASP A CA 1
ATOM 1381 C C . ASP A 1 166 ? 9.557 2.693 5.226 1.00 86.38 166 ASP A C 1
ATOM 1383 O O . ASP A 1 166 ? 10.586 2.386 5.839 1.00 86.38 166 ASP A O 1
ATOM 1387 N N . LEU A 1 167 ? 8.438 3.057 5.873 1.00 88.94 167 LEU A N 1
ATOM 1388 C CA . LEU A 1 167 ? 8.346 3.131 7.330 1.00 88.94 167 LEU A CA 1
ATOM 1389 C C . LEU A 1 167 ? 8.366 1.749 7.981 1.00 88.94 167 LEU A C 1
ATOM 1391 O O . LEU A 1 167 ? 7.800 0.766 7.500 1.00 88.94 167 LEU A O 1
ATOM 1395 N N . ARG A 1 168 ? 8.989 1.699 9.158 1.00 87.94 168 ARG A N 1
ATOM 1396 C CA . ARG A 1 168 ? 9.013 0.524 10.028 1.00 87.94 168 ARG A CA 1
ATOM 1397 C C . ARG A 1 168 ? 8.133 0.778 11.233 1.00 87.94 168 ARG A C 1
ATOM 1399 O O . ARG A 1 168 ? 8.589 1.312 12.235 1.00 87.94 168 ARG A O 1
ATOM 1406 N N . LEU A 1 169 ? 6.868 0.396 11.108 1.00 91.56 169 LEU A N 1
ATOM 1407 C CA . LEU A 1 169 ? 5.889 0.552 12.178 1.00 91.56 169 LEU A CA 1
ATOM 1408 C C . LEU A 1 169 ? 6.207 -0.374 13.357 1.00 91.56 169 LEU A C 1
ATOM 1410 O O . LEU A 1 169 ? 6.748 -1.473 13.177 1.00 91.56 169 LEU A O 1
ATOM 1414 N N . SER A 1 170 ? 5.833 0.051 14.558 1.00 91.62 170 SER A N 1
ATOM 1415 C CA . SER A 1 170 ? 5.831 -0.819 15.732 1.00 91.62 170 SER A CA 1
ATOM 1416 C C . SER A 1 170 ? 4.783 -1.919 15.556 1.00 91.62 170 SER A C 1
ATOM 1418 O O . SER A 1 170 ? 3.748 -1.711 14.927 1.00 91.62 170 SER A O 1
ATOM 1420 N N . LEU A 1 171 ? 5.028 -3.104 16.120 1.00 92.00 171 LEU A N 1
ATOM 1421 C CA . LEU A 1 171 ? 4.106 -4.241 15.969 1.00 92.00 171 LEU A CA 1
ATOM 1422 C C . LEU A 1 171 ? 2.726 -3.983 16.590 1.00 92.00 171 LEU A C 1
ATOM 1424 O O . LEU A 1 171 ? 1.743 -4.586 16.176 1.00 92.00 171 LEU A O 1
ATOM 1428 N N . ASN A 1 172 ? 2.644 -3.077 17.565 1.00 93.94 172 ASN A N 1
ATOM 1429 C CA . ASN A 1 172 ? 1.394 -2.665 18.193 1.00 93.94 172 ASN A CA 1
ATOM 1430 C C . ASN A 1 172 ? 0.735 -1.451 17.520 1.00 93.94 172 ASN A C 1
ATOM 1432 O O . ASN A 1 172 ? -0.347 -1.079 17.957 1.00 93.94 172 ASN A O 1
ATOM 1436 N N . THR A 1 173 ? 1.308 -0.845 16.467 1.00 95.50 173 THR A N 1
ATOM 1437 C CA . THR A 1 173 ? 0.787 0.412 15.888 1.00 95.50 173 THR A CA 1
ATOM 1438 C C . THR A 1 173 ? -0.705 0.343 15.562 1.00 95.50 173 THR A C 1
ATOM 1440 O O . THR A 1 173 ? -1.440 1.252 15.927 1.00 95.50 173 THR A O 1
ATOM 1443 N N . TYR A 1 174 ? -1.178 -0.730 14.920 1.00 97.31 174 TYR A N 1
ATOM 1444 C CA . TYR A 1 174 ? -2.605 -0.865 14.608 1.00 97.31 174 TYR A CA 1
ATOM 1445 C C . TYR A 1 174 ? -3.472 -0.957 15.874 1.00 97.31 174 TYR A C 1
ATOM 1447 O O . TYR A 1 174 ? -4.490 -0.279 15.976 1.00 97.31 174 TYR A O 1
ATOM 1455 N N . LYS A 1 175 ? -3.028 -1.723 16.878 1.00 97.31 175 LYS A N 1
ATOM 1456 C CA . LYS A 1 175 ? -3.723 -1.857 18.164 1.00 97.31 175 LYS A CA 1
ATOM 1457 C C . LYS A 1 175 ? -3.807 -0.523 18.915 1.00 97.31 175 LYS A C 1
ATOM 1459 O O . LYS A 1 175 ? -4.868 -0.210 19.437 1.00 97.31 175 LYS A O 1
ATOM 1464 N N . GLU A 1 176 ? -2.725 0.257 18.938 1.00 96.69 176 GLU A N 1
ATOM 1465 C CA . GLU A 1 176 ? -2.708 1.579 19.586 1.00 96.69 176 GLU A CA 1
ATOM 1466 C C . GLU A 1 176 ? -3.585 2.601 18.854 1.00 96.69 176 GLU A C 1
ATOM 1468 O O . GLU A 1 176 ? -4.203 3.466 19.463 1.00 96.69 176 GLU A O 1
ATOM 1473 N N . VAL A 1 177 ? -3.683 2.499 17.529 1.00 96.25 177 VAL A N 1
ATOM 1474 C CA . VAL A 1 177 ? -4.609 3.339 16.761 1.00 96.25 177 VAL A CA 1
ATOM 1475 C C . VAL A 1 177 ? -6.064 2.965 17.068 1.00 96.25 177 VAL A C 1
ATOM 1477 O O . VAL A 1 177 ? -6.910 3.845 17.197 1.00 96.25 177 VAL A O 1
ATOM 1480 N N . LEU A 1 178 ? -6.371 1.677 17.240 1.00 97.25 178 LEU A N 1
ATOM 1481 C CA . LEU A 1 178 ? -7.713 1.236 17.627 1.00 97.25 178 LEU A CA 1
ATOM 1482 C C . LEU A 1 178 ? -8.065 1.526 19.095 1.00 97.25 178 LEU A C 1
ATOM 1484 O O . LEU A 1 178 ? -9.247 1.537 19.432 1.00 97.25 178 LEU A O 1
ATOM 1488 N N . SER A 1 179 ? -7.078 1.766 19.962 1.00 96.88 179 SER A N 1
ATOM 1489 C CA . SER A 1 179 ? -7.293 2.124 21.372 1.00 96.88 179 SER A CA 1
ATOM 1490 C C . SER A 1 179 ? -7.501 3.625 21.597 1.00 96.88 179 SER A C 1
ATOM 1492 O O . SER A 1 179 ? -7.682 4.050 22.741 1.00 96.88 179 SER A O 1
ATOM 1494 N N . LEU A 1 180 ? -7.499 4.433 20.528 1.00 96.75 180 LEU A N 1
ATOM 1495 C CA . LEU A 1 180 ? -7.746 5.868 20.618 1.00 96.75 180 LEU A CA 1
ATOM 1496 C C . LEU A 1 180 ? -9.073 6.157 21.344 1.00 96.75 180 LEU A C 1
ATOM 1498 O O . LEU A 1 180 ? -10.091 5.530 21.043 1.00 96.75 180 LEU A O 1
ATOM 1502 N N . PRO A 1 181 ? -9.100 7.136 22.264 1.00 96.62 181 PRO A N 1
ATOM 1503 C CA . PRO A 1 181 ? -10.328 7.558 22.919 1.00 96.62 181 PRO A CA 1
ATOM 1504 C C . PRO A 1 181 ? -11.427 7.965 21.935 1.00 96.62 181 PRO A C 1
ATOM 1506 O O . PRO A 1 181 ? -11.173 8.653 20.945 1.00 96.62 181 PRO A O 1
ATOM 1509 N N . GLN A 1 182 ? -12.671 7.621 22.270 1.00 95.38 182 GLN A N 1
ATOM 1510 C CA . GLN A 1 182 ? -13.844 7.863 21.426 1.00 95.38 182 GLN A CA 1
ATOM 1511 C C . GLN A 1 182 ? -14.012 9.318 20.984 1.00 95.38 182 GLN A C 1
ATOM 1513 O O . GLN A 1 182 ? -14.331 9.582 19.826 1.00 95.38 182 GLN A O 1
ATOM 1518 N N . PHE A 1 183 ? -13.722 10.271 21.870 1.00 95.38 183 PHE A N 1
ATOM 1519 C CA . PHE A 1 183 ? -13.830 11.694 21.551 1.00 95.38 183 PHE A CA 1
ATOM 1520 C C . PHE A 1 183 ? -12.872 12.145 20.431 1.00 95.38 183 PHE A C 1
ATOM 1522 O O . PHE A 1 183 ? -13.123 13.169 19.798 1.00 95.38 183 PHE A O 1
ATOM 1529 N N . LEU A 1 184 ? -11.784 11.408 20.167 1.00 95.62 1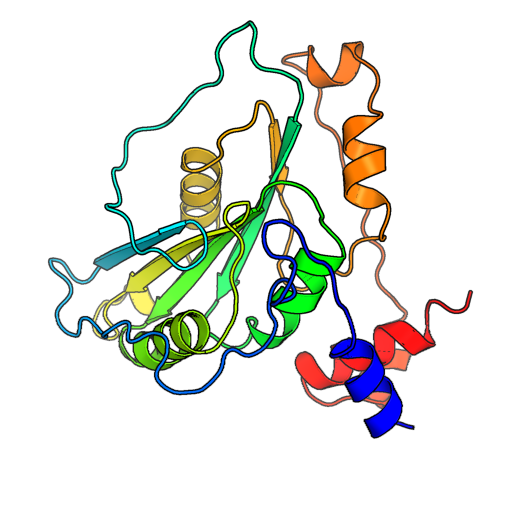84 LEU A N 1
ATOM 1530 C CA . LEU A 1 184 ? -10.855 11.734 19.085 1.00 95.62 184 LEU A CA 1
ATOM 1531 C C . LEU A 1 184 ? -11.402 11.300 17.730 1.00 95.62 184 LEU A C 1
ATOM 1533 O O . LEU A 1 184 ? -11.440 12.121 16.820 1.00 95.62 184 LEU A O 1
ATOM 1537 N N . TYR A 1 185 ? -11.838 10.045 17.596 1.00 93.19 185 TYR A N 1
ATOM 1538 C CA . TYR A 1 185 ? -12.289 9.511 16.306 1.00 93.19 185 TYR A CA 1
ATOM 1539 C C . TYR A 1 185 ? -13.750 9.847 15.972 1.00 93.19 185 TYR A C 1
ATOM 1541 O O . TYR A 1 185 ? -14.180 9.658 14.840 1.00 93.19 185 TYR A O 1
ATOM 1549 N N . GLN A 1 186 ? -14.540 10.344 16.928 1.00 93.06 186 GLN A N 1
ATOM 1550 C CA . GLN A 1 186 ? -15.877 10.889 16.642 1.00 93.06 186 GLN A CA 1
ATOM 1551 C C . GLN A 1 186 ? -15.863 12.389 16.325 1.00 93.06 186 GLN A C 1
ATOM 1553 O O . GLN A 1 186 ? -16.862 12.936 15.860 1.00 93.06 186 GLN A O 1
ATOM 1558 N N . SER A 1 187 ? -14.745 13.073 16.569 1.00 93.50 187 SER A N 1
ATOM 1559 C CA . SER A 1 187 ? -14.612 14.499 16.290 1.00 93.50 187 SER A CA 1
ATOM 1560 C C . SER A 1 187 ? -14.307 14.744 14.815 1.00 93.50 187 SER A C 1
ATOM 1562 O O . SER A 1 187 ? -13.347 14.212 14.265 1.00 93.50 187 SER A O 1
ATOM 1564 N N . ASN A 1 188 ? -15.052 15.658 14.196 1.00 91.44 188 ASN A N 1
ATOM 1565 C CA . ASN A 1 188 ? -14.772 16.152 12.845 1.00 91.44 188 ASN A CA 1
ATOM 1566 C C . ASN A 1 188 ? -13.681 17.244 12.796 1.00 91.44 188 ASN A C 1
ATOM 1568 O O . ASN A 1 188 ? -13.432 17.815 11.735 1.00 91.44 188 ASN A O 1
ATOM 1572 N N . ARG A 1 189 ? -13.050 17.564 13.934 1.00 95.38 189 ARG A N 1
ATOM 1573 C CA . ARG A 1 189 ? -12.001 18.595 14.071 1.00 95.38 189 ARG A CA 1
ATOM 1574 C C . ARG A 1 189 ? -10.682 18.047 14.608 1.00 95.38 189 ARG A C 1
ATOM 1576 O O . ARG A 1 189 ? -9.733 18.807 14.781 1.00 95.38 189 ARG A O 1
ATOM 1583 N N . SER A 1 190 ? -10.623 16.751 14.893 1.00 95.00 190 SER A N 1
ATOM 1584 C CA . SER A 1 190 ? -9.433 16.109 15.439 1.00 95.00 190 SER A CA 1
ATOM 1585 C C . SER A 1 190 ? -8.598 15.489 14.325 1.00 95.00 190 SER A C 1
ATOM 1587 O O . SER A 1 190 ? -9.123 14.868 13.405 1.00 95.00 190 SER A O 1
ATOM 1589 N N . ALA A 1 191 ? -7.280 15.619 14.439 1.00 94.31 191 ALA A N 1
ATOM 1590 C CA . ALA A 1 191 ? -6.322 14.868 13.642 1.00 94.31 191 ALA A CA 1
ATOM 1591 C C . ALA A 1 191 ? -5.329 14.191 14.587 1.00 94.31 191 ALA A C 1
ATOM 1593 O O . ALA A 1 191 ? -4.855 14.806 15.543 1.00 94.31 191 ALA A O 1
ATOM 1594 N N . VAL A 1 192 ? -5.020 12.922 14.324 1.00 95.00 192 VAL A N 1
ATOM 1595 C CA . VAL A 1 192 ? -4.055 12.146 15.108 1.00 95.00 192 VAL A CA 1
ATOM 1596 C C . VAL A 1 192 ? -2.759 12.033 14.322 1.00 95.00 192 VAL A C 1
ATOM 1598 O O . VAL A 1 192 ? -2.764 11.681 13.143 1.00 95.00 192 VAL A O 1
ATOM 1601 N N . ILE A 1 193 ? -1.642 12.328 14.984 1.00 94.69 193 ILE A N 1
ATOM 1602 C CA . ILE A 1 193 ? -0.305 12.236 14.402 1.00 94.69 193 ILE A CA 1
ATOM 1603 C C . ILE A 1 193 ? 0.372 10.993 14.969 1.00 94.69 193 ILE A C 1
ATOM 1605 O O . ILE A 1 193 ? 0.543 10.876 16.180 1.00 94.69 193 ILE A O 1
ATOM 1609 N N . LEU A 1 194 ? 0.787 10.082 14.088 1.00 93.75 194 LEU A N 1
ATOM 1610 C CA . LEU A 1 194 ? 1.693 8.997 14.453 1.00 93.75 194 LEU A CA 1
ATOM 1611 C C . LEU A 1 194 ? 3.136 9.526 14.374 1.00 93.75 194 LEU A C 1
ATOM 1613 O O . LEU A 1 194 ? 3.599 9.821 13.269 1.00 93.75 194 LEU A O 1
ATOM 1617 N N . PRO A 1 195 ? 3.861 9.667 15.497 1.00 92.00 195 PRO A N 1
ATOM 1618 C CA . PRO A 1 195 ? 5.239 10.137 15.463 1.00 92.00 195 PRO A CA 1
ATOM 1619 C C . PRO A 1 195 ? 6.149 9.113 14.775 1.00 92.00 195 PRO A C 1
ATOM 1621 O O . PRO A 1 195 ? 6.050 7.907 15.005 1.00 92.00 195 PRO A O 1
ATOM 1624 N N . VAL A 1 196 ? 7.069 9.613 13.950 1.00 89.69 196 VAL A N 1
ATOM 1625 C CA . VAL A 1 196 ? 8.099 8.818 13.273 1.00 89.69 196 VAL A CA 1
ATOM 1626 C C . VAL A 1 196 ? 9.466 9.282 13.753 1.00 89.69 196 VAL A C 1
ATOM 1628 O O . VAL A 1 196 ? 9.727 10.480 13.851 1.00 89.69 196 VAL A O 1
ATOM 1631 N N . PHE A 1 197 ? 10.353 8.328 14.019 1.00 85.75 197 PHE A N 1
ATOM 1632 C CA . PHE A 1 197 ? 11.716 8.592 14.461 1.00 85.75 197 PHE A CA 1
ATOM 1633 C C . PHE A 1 197 ? 12.712 8.110 13.412 1.00 85.75 197 PHE A C 1
ATOM 1635 O O . PHE A 1 197 ? 12.564 7.030 12.838 1.00 85.75 197 PHE A O 1
ATOM 1642 N N . PHE A 1 198 ? 13.753 8.906 13.186 1.00 81.12 198 PHE A N 1
ATOM 1643 C CA . PHE A 1 198 ? 14.877 8.517 12.346 1.00 81.12 198 PHE A CA 1
ATOM 1644 C C . PHE A 1 198 ? 16.016 8.004 13.218 1.00 81.12 198 PHE A C 1
ATOM 1646 O O . PHE A 1 198 ? 16.391 8.623 14.213 1.00 81.12 198 PHE A O 1
ATOM 1653 N N . TYR A 1 199 ? 16.617 6.892 12.809 1.00 75.50 199 TYR A N 1
ATOM 1654 C CA . TYR A 1 199 ? 17.889 6.467 13.381 1.00 75.50 199 TYR A CA 1
ATOM 1655 C C . TYR A 1 199 ? 19.007 7.439 12.997 1.00 75.50 199 TYR A C 1
ATOM 1657 O O . TYR A 1 199 ? 18.905 8.191 12.024 1.00 75.50 199 TYR A O 1
ATOM 1665 N N . LYS A 1 200 ? 20.129 7.371 13.722 1.00 79.00 200 LYS A N 1
ATOM 1666 C CA . LYS A 1 200 ? 21.352 8.110 13.384 1.00 79.00 200 LYS A CA 1
ATOM 1667 C C . LYS A 1 200 ? 21.856 7.679 12.001 1.00 79.00 200 LYS A C 1
ATOM 1669 O O . LYS A 1 200 ? 22.582 6.696 11.875 1.00 79.00 200 LYS A O 1
ATOM 1674 N N . GLY A 1 201 ? 21.492 8.437 10.963 1.00 77.12 201 GLY A N 1
ATOM 1675 C CA . GLY A 1 201 ? 21.700 8.063 9.559 1.00 77.12 201 GLY A CA 1
ATOM 1676 C C . GLY A 1 201 ? 23.138 7.661 9.226 1.00 77.12 201 GLY A C 1
ATOM 1677 O O . GLY A 1 201 ? 23.346 6.636 8.588 1.00 77.12 201 GLY A O 1
ATOM 1678 N N . LYS A 1 202 ? 24.141 8.386 9.743 1.00 80.50 202 LYS A N 1
ATOM 1679 C CA . LYS A 1 202 ? 25.568 8.067 9.529 1.00 80.50 202 LYS A CA 1
ATOM 1680 C C . LYS A 1 202 ? 25.954 6.657 9.999 1.00 80.50 202 LYS A C 1
ATOM 1682 O O . LYS A 1 202 ? 26.775 6.017 9.35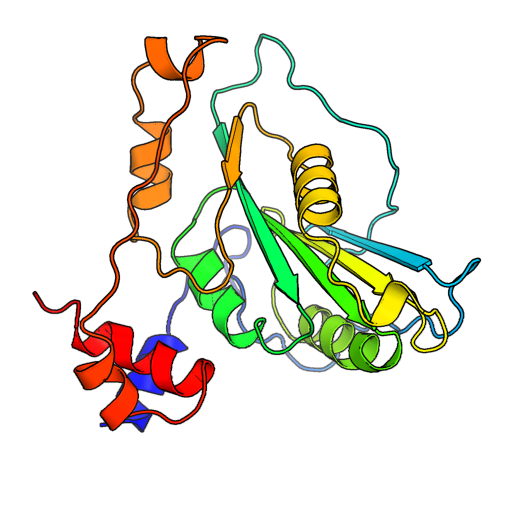6 1.00 80.50 202 LYS A O 1
ATOM 1687 N N . GLN A 1 203 ? 25.349 6.166 11.082 1.00 79.25 203 GLN A N 1
ATOM 1688 C CA . GLN A 1 203 ? 25.627 4.826 11.609 1.00 79.25 203 GLN A CA 1
ATOM 1689 C C . GLN A 1 203 ? 25.038 3.733 10.711 1.00 79.25 203 GLN A C 1
ATOM 1691 O O . GLN A 1 203 ? 25.651 2.690 10.538 1.00 79.25 203 GLN A O 1
ATOM 1696 N N . ILE A 1 204 ? 23.875 3.974 10.100 1.00 80.50 204 ILE A N 1
ATOM 1697 C CA . ILE A 1 204 ? 23.247 3.012 9.182 1.00 80.50 204 ILE A CA 1
ATOM 1698 C C . ILE A 1 204 ? 23.941 3.031 7.820 1.00 80.50 204 ILE A C 1
ATOM 1700 O O . ILE A 1 204 ? 24.308 1.979 7.296 1.00 80.50 204 ILE A O 1
ATOM 1704 N N . LEU A 1 205 ? 24.145 4.225 7.257 1.00 84.69 205 LEU A N 1
ATOM 1705 C CA . LEU A 1 205 ? 24.670 4.410 5.902 1.00 84.69 205 LEU A CA 1
ATOM 1706 C C . LEU A 1 205 ? 26.117 3.918 5.747 1.00 84.69 205 LEU A C 1
ATOM 1708 O O . LEU A 1 205 ? 26.510 3.547 4.649 1.00 84.69 205 LEU A O 1
ATOM 1712 N N . ALA A 1 206 ? 26.888 3.822 6.835 1.00 85.31 206 ALA A N 1
ATOM 1713 C CA . ALA A 1 206 ? 28.214 3.197 6.822 1.00 85.31 206 ALA A CA 1
ATOM 1714 C C . ALA A 1 206 ? 28.177 1.672 6.569 1.00 85.31 206 ALA A C 1
ATOM 1716 O O . ALA A 1 206 ? 29.203 1.062 6.266 1.00 85.31 206 ALA A O 1
ATOM 1717 N N . HIS A 1 207 ? 27.011 1.030 6.703 1.00 85.88 207 HIS A N 1
ATOM 1718 C CA . HIS A 1 207 ? 26.883 -0.428 6.689 1.00 85.88 207 HIS A CA 1
ATOM 1719 C C . HIS A 1 207 ? 25.960 -0.977 5.591 1.00 85.88 207 HIS A C 1
ATOM 1721 O O . HIS A 1 207 ? 25.804 -2.202 5.504 1.00 85.88 207 HIS A O 1
ATOM 1727 N N . CYS A 1 208 ? 25.415 -0.126 4.721 1.00 87.50 208 CYS A N 1
ATOM 1728 C CA . CYS A 1 208 ? 24.538 -0.495 3.608 1.00 87.50 208 CYS A CA 1
ATOM 1729 C C . CYS A 1 208 ? 24.778 0.389 2.373 1.00 87.50 208 CYS A C 1
ATOM 1731 O O . CYS A 1 208 ? 25.379 1.450 2.476 1.00 87.50 208 CYS A O 1
ATOM 1733 N N . SER A 1 209 ? 24.306 -0.044 1.201 1.00 87.62 209 SER A N 1
ATOM 1734 C CA . SER A 1 209 ? 24.507 0.670 -0.076 1.00 87.62 209 SER A CA 1
ATOM 1735 C C . SER A 1 209 ? 23.233 0.818 -0.914 1.00 87.62 209 SER A C 1
ATOM 1737 O O . SER A 1 209 ? 23.259 1.382 -2.003 1.00 87.62 209 SER A O 1
ATOM 1739 N N . SER A 1 210 ? 22.102 0.311 -0.426 1.00 87.94 210 SER A N 1
ATOM 1740 C CA . SER A 1 210 ? 20.808 0.349 -1.109 1.00 87.94 210 SER A CA 1
ATOM 1741 C C . SER A 1 210 ? 19.676 0.457 -0.095 1.00 87.94 210 SER A C 1
ATOM 1743 O O . SER A 1 210 ? 19.838 0.039 1.050 1.00 87.94 210 SER A O 1
ATOM 1745 N N . THR A 1 211 ? 18.502 0.952 -0.505 1.00 85.69 211 THR A N 1
ATOM 1746 C CA . THR A 1 211 ? 17.327 1.030 0.384 1.00 85.69 211 THR A CA 1
ATOM 1747 C C . THR A 1 211 ? 17.009 -0.324 1.025 1.00 85.69 211 THR A C 1
ATOM 1749 O O . THR A 1 211 ? 16.759 -0.406 2.226 1.00 85.69 211 THR A O 1
ATOM 1752 N N . GLU A 1 212 ? 17.074 -1.397 0.239 1.00 88.12 212 GLU A N 1
ATOM 1753 C CA . GLU A 1 212 ? 16.834 -2.759 0.709 1.00 88.12 212 GLU A CA 1
ATOM 1754 C C . GLU A 1 212 ? 17.886 -3.201 1.736 1.00 88.12 212 GLU A C 1
ATOM 1756 O O . 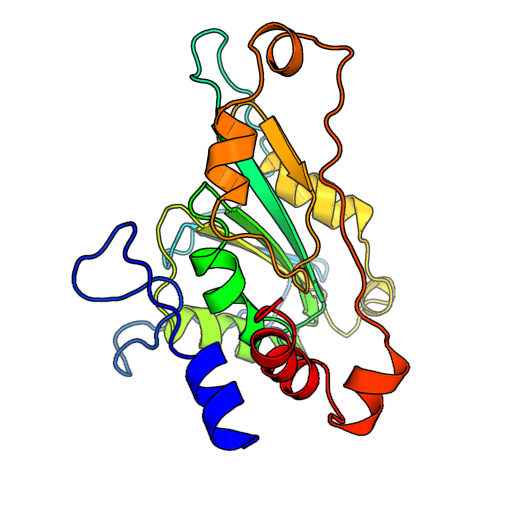GLU A 1 212 ? 17.533 -3.602 2.845 1.00 88.12 212 GLU A O 1
ATOM 1761 N N . SER A 1 213 ? 19.179 -3.046 1.429 1.00 88.12 213 SER A N 1
ATOM 1762 C CA . SER A 1 213 ? 20.244 -3.445 2.359 1.00 88.12 213 SER A CA 1
ATOM 1763 C C . SER A 1 213 ? 20.250 -2.621 3.649 1.00 88.12 213 SER A C 1
ATOM 1765 O O . SER A 1 213 ? 20.523 -3.170 4.717 1.00 88.12 213 SER A O 1
ATOM 1767 N N . CYS A 1 214 ? 19.892 -1.335 3.582 1.00 87.38 214 CYS A N 1
ATOM 1768 C CA . CYS A 1 214 ? 19.733 -0.491 4.766 1.00 87.38 214 CYS A CA 1
ATOM 1769 C C . CYS A 1 214 ? 18.541 -0.932 5.623 1.00 87.38 214 CYS A C 1
ATOM 1771 O O . CYS A 1 214 ? 18.609 -0.877 6.850 1.00 87.38 214 CYS A O 1
ATOM 1773 N N . SER A 1 215 ? 17.474 -1.434 4.997 1.00 86.62 215 SER A N 1
ATOM 1774 C CA . SER A 1 215 ? 16.276 -1.892 5.705 1.00 86.62 215 SER A CA 1
ATOM 1775 C C . SER A 1 215 ? 16.530 -3.130 6.577 1.00 86.62 215 SER A C 1
ATOM 1777 O O . SER A 1 215 ? 15.851 -3.312 7.586 1.00 86.62 215 SER A O 1
ATOM 1779 N N . TYR A 1 216 ? 17.533 -3.954 6.250 1.00 86.56 216 TYR A N 1
ATOM 1780 C CA . TYR A 1 216 ? 17.936 -5.104 7.074 1.00 86.56 216 TYR A CA 1
ATOM 1781 C C . TYR A 1 216 ? 18.538 -4.687 8.416 1.00 86.56 216 TYR A C 1
ATOM 1783 O O . TYR A 1 216 ? 18.400 -5.388 9.418 1.00 86.56 216 TYR A O 1
ATOM 1791 N N . LEU A 1 217 ? 19.211 -3.535 8.447 1.00 79.81 217 LEU A N 1
ATOM 1792 C CA . LEU A 1 217 ? 19.945 -3.074 9.624 1.00 79.81 217 LEU A CA 1
ATOM 1793 C C . LEU A 1 217 ? 19.013 -2.613 10.752 1.00 79.81 217 LEU A C 1
ATOM 1795 O O . LEU A 1 217 ? 19.438 -2.558 11.901 1.00 79.81 217 LEU A O 1
ATOM 1799 N N . TYR A 1 218 ? 17.735 -2.369 10.454 1.00 70.69 218 TYR A N 1
ATOM 1800 C CA . TYR A 1 218 ? 16.713 -1.995 11.433 1.00 70.69 218 TYR A CA 1
ATOM 1801 C C . TYR A 1 218 ? 16.652 -2.958 12.633 1.00 70.69 218 TYR A C 1
ATOM 1803 O O . TYR A 1 218 ? 16.653 -2.510 13.776 1.00 70.69 218 TYR A O 1
ATOM 1811 N N . ALA A 1 219 ? 16.665 -4.280 12.415 1.00 62.84 219 ALA A N 1
ATOM 1812 C CA . ALA A 1 219 ? 16.567 -5.268 13.502 1.00 62.84 219 ALA A CA 1
ATOM 1813 C C . ALA A 1 219 ? 17.734 -5.187 14.508 1.00 62.84 219 ALA A C 1
ATOM 1815 O O . ALA A 1 219 ? 17.606 -5.603 15.658 1.00 62.84 219 ALA A O 1
ATOM 1816 N N . MET A 1 220 ? 18.864 -4.629 14.075 1.00 62.31 220 MET A N 1
ATOM 1817 C CA . MET A 1 220 ? 20.061 -4.449 14.885 1.00 62.31 220 MET A CA 1
ATOM 1818 C C . MET A 1 220 ? 19.928 -3.280 15.875 1.00 62.31 220 MET A C 1
ATOM 1820 O O . MET A 1 220 ? 20.492 -3.341 16.961 1.00 62.31 220 MET A O 1
ATOM 1824 N N . PHE A 1 221 ? 19.150 -2.251 15.518 1.00 58.44 221 PHE A N 1
ATOM 1825 C CA . PHE A 1 221 ? 18.960 -1.027 16.308 1.00 58.44 221 PHE A CA 1
ATOM 1826 C C . PHE A 1 221 ? 17.657 -1.001 17.132 1.00 58.44 221 PHE A C 1
ATOM 1828 O O . PHE A 1 221 ? 17.437 -0.042 17.860 1.00 58.44 221 PHE A O 1
ATOM 1835 N N . ASN A 1 222 ? 16.807 -2.036 17.051 1.00 52.28 222 ASN A N 1
ATOM 1836 C CA . ASN A 1 222 ? 15.606 -2.207 17.900 1.00 52.28 222 ASN A CA 1
ATOM 1837 C C . ASN A 1 222 ? 15.829 -3.144 19.096 1.00 52.28 222 ASN A C 1
ATOM 1839 O O . ASN A 1 222 ? 14.877 -3.671 19.661 1.00 52.28 222 ASN A O 1
ATOM 1843 N N . ARG A 1 223 ? 17.091 -3.403 19.454 1.00 43.34 223 ARG A N 1
ATOM 1844 C CA . ARG A 1 223 ? 17.467 -4.057 20.718 1.00 43.34 223 ARG A CA 1
ATOM 1845 C C . ARG A 1 223 ? 17.827 -3.028 21.799 1.00 43.34 223 ARG A C 1
ATOM 1847 O O . ARG A 1 223 ? 18.742 -3.268 22.581 1.00 43.34 223 ARG A O 1
ATOM 1854 N N . LEU A 1 224 ? 17.150 -1.882 21.777 1.00 34.09 224 LEU A N 1
ATOM 1855 C CA . LEU A 1 224 ? 17.184 -0.853 22.812 1.00 34.09 224 LEU A CA 1
ATOM 1856 C C . LEU A 1 224 ? 15.778 -0.722 23.384 1.00 34.09 224 LEU A C 1
ATOM 1858 O O . LEU A 1 224 ? 14.843 -0.660 22.553 1.00 34.09 224 LEU A O 1
#

Organism: Blastocystis hominis (NCBI:txid12968)